Protein AF-A0AAV5QBT9-F1 (afdb_monomer_lite)

Structure (mmCIF, N/CA/C/O backbone):
data_AF-A0AAV5QBT9-F1
#
_entry.id   AF-A0AAV5QBT9-F1
#
loop_
_atom_site.group_PDB
_atom_site.id
_atom_site.type_symbol
_atom_site.label_atom_id
_atom_site.label_alt_id
_atom_site.label_comp_id
_atom_site.label_asym_id
_atom_site.label_entity_id
_atom_site.label_seq_id
_atom_site.pdbx_PDB_ins_code
_atom_site.Cartn_x
_atom_site.Cartn_y
_atom_site.Cartn_z
_atom_site.occupancy
_atom_site.B_iso_or_equiv
_atom_site.auth_seq_id
_atom_site.auth_comp_id
_atom_site.auth_asym_id
_atom_site.auth_atom_id
_atom_site.pdbx_PDB_model_num
ATOM 1 N N . MET A 1 1 ? 58.051 -26.915 -40.326 1.00 47.19 1 MET A N 1
ATOM 2 C CA . MET A 1 1 ? 56.611 -26.668 -40.096 1.00 47.19 1 MET A CA 1
ATOM 3 C C . MET A 1 1 ? 56.452 -25.209 -39.695 1.00 47.19 1 MET A C 1
ATOM 5 O O . MET A 1 1 ? 57.013 -24.815 -38.684 1.00 47.19 1 MET A O 1
ATOM 9 N N . SER A 1 2 ? 55.828 -24.396 -40.551 1.00 62.56 2 SER A N 1
ATOM 10 C CA . SER A 1 2 ? 55.713 -22.940 -40.376 1.00 62.56 2 SER A CA 1
ATOM 11 C C . SER A 1 2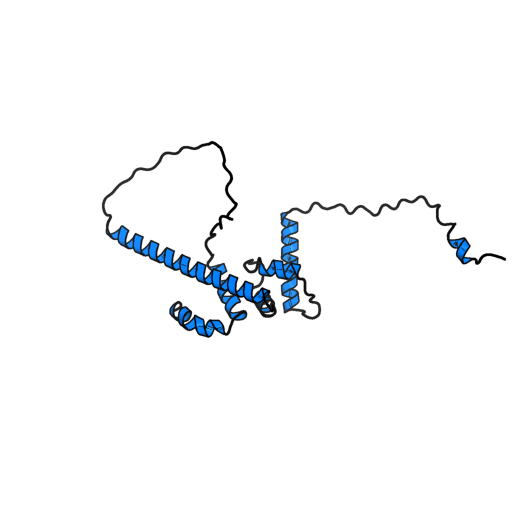 ? 54.420 -22.614 -39.630 1.00 62.56 2 SER A C 1
ATOM 13 O O . SER A 1 2 ? 53.357 -23.103 -40.012 1.00 62.56 2 SER A O 1
ATOM 15 N N . GLU A 1 3 ? 54.502 -21.846 -38.543 1.00 61.44 3 GLU A N 1
ATOM 16 C CA . GLU A 1 3 ? 53.333 -21.506 -37.729 1.00 61.44 3 GLU A CA 1
ATOM 17 C C . GLU A 1 3 ? 52.344 -20.588 -38.483 1.00 61.44 3 GLU A C 1
ATOM 19 O O . GLU A 1 3 ? 52.773 -19.659 -39.175 1.00 61.44 3 GLU A O 1
ATOM 24 N N . PRO A 1 4 ? 51.018 -20.787 -38.332 1.00 59.66 4 PRO A N 1
ATOM 25 C CA . PRO A 1 4 ? 49.999 -19.976 -39.000 1.00 59.66 4 PRO A CA 1
ATOM 26 C C . PRO A 1 4 ? 50.040 -18.489 -38.607 1.00 59.66 4 PRO A C 1
ATOM 28 O O . PRO A 1 4 ? 50.143 -18.140 -37.429 1.00 59.66 4 PRO A O 1
ATOM 31 N N . ALA A 1 5 ? 49.856 -17.606 -39.594 1.00 58.66 5 ALA A N 1
ATOM 32 C CA . ALA A 1 5 ? 49.967 -16.147 -39.468 1.00 58.66 5 ALA A CA 1
ATOM 33 C C . ALA A 1 5 ? 49.058 -15.498 -38.399 1.00 58.66 5 ALA A C 1
ATOM 35 O O . ALA A 1 5 ? 49.376 -14.418 -37.903 1.00 58.66 5 ALA A O 1
ATOM 36 N N . TRP A 1 6 ? 47.980 -16.159 -37.969 1.00 60.22 6 TRP A N 1
ATOM 37 C CA . TRP A 1 6 ? 47.104 -15.649 -36.908 1.00 60.22 6 TRP A CA 1
ATOM 38 C C . TRP A 1 6 ? 47.732 -15.725 -35.505 1.00 60.22 6 TRP A C 1
ATOM 40 O O . TRP A 1 6 ? 47.367 -14.940 -34.631 1.00 60.22 6 TRP A O 1
ATOM 50 N N . LYS A 1 7 ? 48.736 -16.590 -35.286 1.00 56.00 7 LYS A N 1
ATOM 51 C CA . LYS A 1 7 ? 49.473 -16.659 -34.010 1.00 56.00 7 LYS A CA 1
ATOM 52 C C . LYS A 1 7 ? 50.531 -15.558 -33.850 1.00 56.00 7 LYS A C 1
ATOM 54 O O . LYS A 1 7 ? 50.903 -15.234 -32.726 1.00 56.00 7 LYS A O 1
ATOM 59 N N . ARG A 1 8 ? 50.970 -14.908 -34.938 1.00 53.19 8 ARG A N 1
ATOM 60 C CA . ARG A 1 8 ? 51.901 -13.757 -34.892 1.00 53.19 8 ARG A CA 1
ATOM 61 C C . ARG A 1 8 ? 51.222 -12.422 -34.563 1.00 53.19 8 ARG A C 1
ATOM 63 O O . ARG A 1 8 ? 51.907 -11.477 -34.179 1.00 53.19 8 ARG A O 1
ATOM 70 N N . ALA A 1 9 ? 49.895 -12.347 -34.652 1.00 52.41 9 ALA A N 1
ATOM 71 C CA . ALA A 1 9 ? 49.138 -11.125 -34.380 1.00 52.41 9 ALA A CA 1
ATOM 72 C C . ALA A 1 9 ? 48.910 -10.843 -32.879 1.00 52.41 9 ALA A C 1
ATOM 74 O O . ALA A 1 9 ? 48.493 -9.745 -32.523 1.00 52.41 9 ALA A O 1
ATOM 75 N N . LEU A 1 10 ? 49.225 -11.788 -31.985 1.00 49.97 10 LEU A N 1
ATOM 76 C CA . LEU A 1 10 ? 49.030 -11.626 -30.536 1.00 49.97 10 LEU A CA 1
ATOM 77 C C . LEU A 1 10 ? 50.242 -11.054 -29.781 1.00 49.97 10 LEU A C 1
ATOM 79 O O . LEU A 1 10 ? 50.150 -10.846 -28.576 1.00 49.97 10 LEU A O 1
ATOM 83 N N . LYS A 1 11 ? 51.365 -10.759 -30.457 1.00 46.78 11 LYS A N 1
ATOM 84 C CA . LYS A 1 11 ? 52.605 -10.297 -29.796 1.00 46.78 11 LYS A CA 1
ATOM 85 C C . LYS A 1 11 ? 53.109 -8.909 -30.224 1.00 46.78 11 LYS A C 1
ATOM 87 O O . LYS A 1 11 ? 54.207 -8.523 -29.850 1.00 46.78 11 LYS A O 1
ATOM 92 N N . LYS A 1 12 ? 52.309 -8.135 -30.971 1.00 46.75 12 LYS A N 1
ATOM 93 C CA . LYS A 1 12 ? 52.633 -6.757 -31.406 1.00 46.75 12 LYS A CA 1
ATOM 94 C C . LYS A 1 12 ? 51.498 -5.764 -31.124 1.00 46.75 12 LYS A C 1
ATOM 96 O O . LYS A 1 12 ? 50.994 -5.103 -32.029 1.00 46.75 12 LYS A O 1
ATOM 101 N N . LYS A 1 13 ? 51.059 -5.671 -29.867 1.00 43.50 13 LYS A N 1
ATOM 102 C CA . LYS A 1 13 ? 50.160 -4.588 -29.423 1.00 43.50 13 LYS A CA 1
ATOM 103 C C . LYS A 1 13 ? 50.360 -4.237 -27.945 1.00 43.50 13 LYS A C 1
ATOM 105 O O . LYS A 1 13 ? 49.403 -4.099 -27.195 1.00 43.50 13 LYS A O 1
ATOM 110 N N . SER A 1 14 ? 51.622 -4.139 -27.529 1.00 45.22 14 SER A N 1
ATOM 111 C CA . SER A 1 14 ? 52.024 -3.763 -26.167 1.00 45.22 14 SER A CA 1
ATOM 112 C C . SER A 1 14 ? 52.940 -2.536 -26.125 1.00 45.22 14 SER A C 1
ATOM 114 O O . SER A 1 14 ? 53.723 -2.417 -25.196 1.00 45.22 14 SER A O 1
ATOM 116 N N . GLU A 1 15 ? 52.848 -1.631 -27.102 1.00 48.81 15 GLU A N 1
ATOM 117 C CA . GLU A 1 15 ? 53.555 -0.342 -27.081 1.00 48.81 15 GLU A CA 1
ATOM 118 C C . GLU A 1 15 ? 52.658 0.754 -27.672 1.00 48.81 15 GLU A C 1
ATOM 120 O O . GLU A 1 15 ? 52.742 1.120 -28.840 1.00 48.81 15 GLU A O 1
ATOM 125 N N . SER A 1 16 ? 51.741 1.253 -26.848 1.00 44.06 16 SER A N 1
ATOM 126 C CA . SER A 1 16 ? 51.325 2.654 -26.893 1.00 44.06 16 SER A CA 1
ATOM 127 C C . SER A 1 16 ? 50.883 3.030 -25.483 1.00 44.06 16 SER A C 1
ATOM 129 O O . SER A 1 16 ? 49.767 2.724 -25.052 1.00 44.06 16 SER A O 1
ATOM 131 N N . ASP A 1 17 ? 51.822 3.617 -24.752 1.00 47.94 17 ASP A N 1
ATOM 132 C CA . ASP A 1 17 ? 51.660 4.181 -23.421 1.00 47.94 17 ASP A CA 1
ATOM 133 C C . ASP A 1 17 ? 50.679 5.361 -23.500 1.00 47.94 17 ASP A C 1
ATOM 135 O O . ASP A 1 17 ? 51.016 6.494 -23.832 1.00 47.94 17 ASP A O 1
ATOM 139 N N . GLY A 1 18 ? 49.403 5.046 -23.315 1.00 43.91 18 GLY A N 1
ATOM 140 C CA . GLY A 1 18 ? 48.294 5.983 -23.367 1.00 43.91 18 GLY A CA 1
ATOM 141 C C . GLY A 1 18 ? 47.247 5.506 -22.386 1.00 43.91 18 GLY A C 1
ATOM 142 O O . GLY A 1 18 ? 46.269 4.857 -22.753 1.00 43.91 18 GLY A O 1
ATOM 143 N N . LYS A 1 19 ? 47.490 5.764 -21.102 1.00 46.47 19 LYS A N 1
ATOM 144 C CA . LYS A 1 19 ? 46.576 5.451 -20.005 1.00 46.47 19 LYS A CA 1
ATOM 145 C C . LYS A 1 1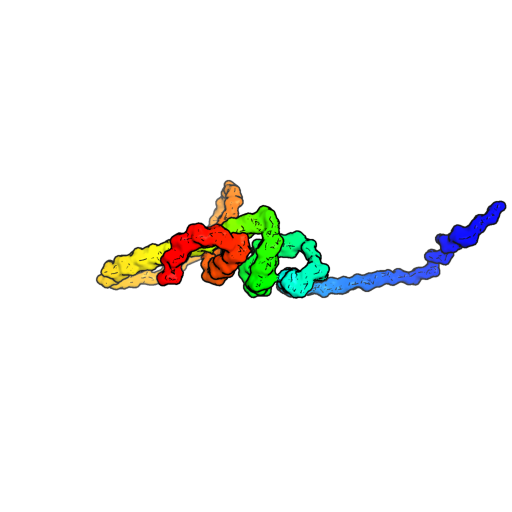9 ? 45.323 6.324 -20.144 1.00 46.47 19 LYS A C 1
ATOM 147 O O . LYS A 1 19 ? 45.192 7.341 -19.472 1.00 46.47 19 LYS A O 1
ATOM 152 N N . ILE A 1 20 ? 44.394 5.930 -21.018 1.00 53.78 20 ILE A N 1
ATOM 153 C CA . ILE A 1 20 ? 43.039 6.488 -21.071 1.00 53.78 20 ILE A CA 1
ATOM 154 C C . ILE A 1 20 ? 42.333 6.006 -19.804 1.00 53.78 20 ILE A C 1
ATOM 156 O O . ILE A 1 20 ? 41.683 4.959 -19.756 1.00 53.78 20 ILE A O 1
ATOM 160 N N . THR A 1 21 ? 42.518 6.755 -18.722 1.00 59.00 21 THR A N 1
ATOM 161 C CA . THR A 1 21 ? 41.675 6.651 -17.543 1.00 59.00 21 THR A CA 1
ATOM 162 C C . THR A 1 21 ? 40.266 7.024 -17.989 1.00 59.00 21 THR A C 1
ATOM 164 O O . THR A 1 21 ? 40.012 8.145 -18.424 1.00 59.00 21 THR A O 1
ATOM 167 N N . LYS A 1 22 ? 39.330 6.064 -17.932 1.00 62.09 22 LYS A N 1
ATOM 168 C CA . LYS A 1 22 ? 37.900 6.372 -18.084 1.00 62.09 22 LYS A CA 1
ATOM 169 C C . LYS A 1 22 ? 37.609 7.579 -17.184 1.00 62.09 22 LYS A C 1
ATOM 171 O O . LYS A 1 22 ? 37.963 7.492 -16.001 1.00 62.09 22 LYS A O 1
ATOM 176 N N . PRO A 1 23 ? 37.014 8.675 -17.694 1.00 60.25 23 PRO A N 1
ATOM 177 C CA . PRO A 1 23 ? 36.744 9.842 -16.873 1.00 60.25 23 PRO A CA 1
ATOM 178 C C . PRO A 1 23 ? 35.934 9.368 -15.675 1.00 60.25 23 PRO A C 1
ATOM 180 O O . PRO A 1 23 ? 34.858 8.774 -15.811 1.00 60.25 23 PRO A O 1
ATOM 183 N N . LYS A 1 24 ? 36.518 9.531 -14.488 1.00 62.59 24 LYS A N 1
ATOM 184 C CA . LYS A 1 24 ? 35.873 9.178 -13.234 1.00 62.59 24 LYS A CA 1
ATOM 185 C C . LYS A 1 24 ? 34.680 10.110 -13.130 1.00 62.59 24 LYS A C 1
ATOM 187 O O . LYS A 1 24 ? 34.872 11.267 -12.779 1.00 62.59 24 LYS A O 1
ATOM 192 N N . ARG A 1 25 ? 33.488 9.622 -13.513 1.00 64.00 25 ARG A N 1
ATOM 193 C CA . ARG A 1 25 ? 32.229 10.374 -13.426 1.00 64.00 25 ARG A CA 1
ATOM 194 C C . ARG A 1 25 ? 32.222 11.074 -12.082 1.00 64.00 25 ARG A C 1
ATOM 196 O O . ARG A 1 25 ? 32.225 10.408 -11.040 1.00 64.00 25 ARG A O 1
ATOM 203 N N . GLU A 1 26 ? 32.282 12.395 -12.133 1.00 64.25 26 GLU A N 1
ATOM 204 C CA . GLU A 1 26 ? 32.197 13.225 -10.956 1.00 64.25 26 GLU A CA 1
ATOM 205 C C . GLU A 1 26 ? 30.870 12.867 -10.296 1.00 64.25 26 GLU A C 1
ATOM 207 O O . GLU A 1 26 ? 29.795 13.020 -10.881 1.00 64.25 26 GLU A O 1
ATOM 212 N N . LYS A 1 27 ? 30.942 12.228 -9.122 1.00 63.75 27 LYS A N 1
ATOM 213 C CA . LYS A 1 27 ? 29.749 11.917 -8.342 1.00 63.75 27 LYS A CA 1
ATOM 214 C C . LYS A 1 27 ? 29.223 13.258 -7.864 1.00 63.75 27 LYS A C 1
ATOM 216 O O . LYS A 1 27 ? 29.580 13.683 -6.767 1.00 63.75 27 LYS A O 1
ATOM 221 N N . VAL A 1 28 ? 28.387 13.899 -8.682 1.00 65.56 28 VAL A N 1
ATOM 222 C CA . VAL A 1 28 ? 27.557 15.023 -8.263 1.00 65.56 28 VAL A CA 1
ATOM 223 C C . VAL A 1 28 ? 26.907 14.576 -6.962 1.00 65.56 28 VAL A C 1
ATOM 225 O O . VAL A 1 28 ? 26.158 13.590 -6.921 1.00 65.56 28 VAL A O 1
ATOM 228 N N . LYS A 1 29 ? 27.303 15.209 -5.855 1.00 71.06 29 LYS A N 1
ATOM 229 C CA . LYS A 1 29 ? 26.786 14.897 -4.525 1.00 71.06 29 LYS A CA 1
ATOM 230 C C . LYS A 1 29 ? 25.367 15.452 -4.452 1.00 71.06 29 LYS A C 1
ATOM 232 O O . LYS A 1 29 ? 25.127 16.462 -3.809 1.00 71.06 29 LYS A O 1
ATOM 237 N N . ARG A 1 30 ? 24.431 14.770 -5.119 1.00 68.75 30 ARG A N 1
ATOM 238 C CA . ARG A 1 30 ? 23.001 15.055 -5.000 1.00 68.75 30 ARG A CA 1
ATOM 239 C C . ARG A 1 30 ? 22.595 14.999 -3.542 1.00 68.75 30 ARG A C 1
ATOM 241 O O . ARG A 1 30 ? 23.053 14.108 -2.806 1.00 68.75 30 ARG A O 1
ATOM 248 N N . SER A 1 31 ? 21.736 15.930 -3.151 1.00 77.38 31 SER A N 1
ATOM 249 C CA . SER A 1 31 ? 21.260 16.023 -1.778 1.00 77.38 31 SER A CA 1
ATOM 250 C C . SER A 1 31 ? 20.447 14.774 -1.404 1.00 77.38 31 SER A C 1
ATOM 252 O O . SER A 1 31 ? 19.887 14.073 -2.250 1.00 77.38 31 SER A O 1
ATOM 254 N N . LYS A 1 32 ? 20.356 14.456 -0.107 1.00 76.94 32 LYS A N 1
ATOM 255 C CA . LYS A 1 32 ? 19.541 13.321 0.369 1.00 76.94 32 LYS A CA 1
ATOM 256 C C . LYS A 1 32 ? 18.045 13.502 0.058 1.00 76.94 32 LYS A C 1
ATOM 258 O O . LYS A 1 32 ? 17.322 12.510 0.016 1.00 76.94 32 LYS A O 1
ATOM 263 N N . LYS A 1 33 ? 17.580 14.746 -0.100 1.00 76.75 33 LYS A N 1
ATOM 264 C CA . LYS A 1 33 ? 16.194 15.072 -0.462 1.00 76.75 33 LYS A CA 1
ATOM 265 C C . LYS A 1 33 ? 15.943 14.755 -1.937 1.00 76.75 33 LYS A C 1
ATOM 267 O O . LYS A 1 33 ? 15.142 13.882 -2.222 1.00 76.75 33 LYS A O 1
ATOM 272 N N . GLU A 1 34 ? 16.766 15.300 -2.821 1.00 76.44 34 GLU A N 1
ATOM 273 C CA . GLU A 1 34 ? 16.705 15.064 -4.270 1.00 76.44 34 GLU A CA 1
ATOM 274 C C . GLU A 1 34 ? 16.756 13.568 -4.629 1.00 76.44 34 GLU A C 1
ATOM 276 O O . GLU A 1 34 ? 15.933 13.069 -5.384 1.00 76.44 34 GLU A O 1
ATOM 281 N N . ARG A 1 35 ? 17.632 12.790 -3.975 1.00 75.38 35 ARG A N 1
ATOM 282 C CA . ARG A 1 35 ? 17.681 11.325 -4.166 1.00 75.38 35 ARG A CA 1
ATOM 283 C C . ARG A 1 35 ? 16.422 10.583 -3.712 1.00 75.38 35 ARG A C 1
ATOM 285 O O . ARG A 1 35 ? 16.232 9.432 -4.104 1.00 75.38 35 ARG A O 1
ATOM 292 N N . ARG A 1 36 ? 15.646 11.145 -2.781 1.00 78.56 36 ARG A N 1
ATOM 293 C CA . ARG A 1 36 ? 14.358 10.573 -2.365 1.00 78.56 36 ARG A CA 1
ATOM 294 C C . ARG A 1 36 ? 13.289 10.928 -3.386 1.00 78.56 36 ARG A C 1
ATOM 296 O O . ARG A 1 36 ? 12.576 10.023 -3.799 1.00 78.56 36 ARG A O 1
ATOM 303 N N . ASP A 1 37 ? 13.263 12.176 -3.831 1.00 81.38 37 ASP A N 1
ATOM 304 C CA . ASP A 1 37 ? 12.280 12.679 -4.792 1.00 81.38 37 ASP A CA 1
ATOM 305 C C . ASP A 1 37 ? 12.411 11.960 -6.148 1.00 81.38 37 ASP A C 1
ATOM 307 O O . ASP A 1 37 ? 11.425 11.456 -6.674 1.00 81.38 37 ASP A O 1
ATOM 311 N N . GLU A 1 38 ? 13.637 11.741 -6.641 1.00 84.00 38 GLU A N 1
ATOM 312 C CA . GLU A 1 38 ? 13.891 10.929 -7.847 1.00 84.00 38 GLU A CA 1
ATOM 313 C C . GLU A 1 38 ? 13.349 9.494 -7.724 1.00 84.00 38 GLU A C 1
ATOM 315 O O . GLU A 1 38 ? 12.820 8.914 -8.675 1.00 84.00 38 GLU A O 1
ATOM 320 N N . LYS A 1 39 ? 13.476 8.895 -6.533 1.00 88.06 39 LYS A N 1
ATOM 321 C CA . LYS A 1 39 ? 12.946 7.551 -6.286 1.00 88.06 39 LYS A CA 1
ATOM 322 C C . LYS A 1 39 ? 11.426 7.556 -6.254 1.00 88.06 39 LYS A C 1
ATOM 324 O O . LYS A 1 39 ? 10.843 6.638 -6.812 1.00 88.06 39 LYS A O 1
ATOM 329 N N . LEU A 1 40 ? 10.811 8.556 -5.617 1.00 89.50 40 LEU A N 1
ATOM 330 C CA . LEU A 1 40 ? 9.356 8.733 -5.603 1.00 89.50 40 LEU A CA 1
ATOM 331 C C . LEU A 1 40 ? 8.814 8.800 -7.026 1.00 89.50 40 LEU A C 1
ATOM 333 O O . LEU A 1 40 ? 7.947 8.005 -7.377 1.00 89.50 40 LEU A O 1
ATOM 337 N N . GLN A 1 41 ? 9.421 9.644 -7.858 1.00 92.00 41 GLN A N 1
ATOM 338 C CA . GLN A 1 41 ? 9.064 9.784 -9.263 1.00 92.00 41 GLN A CA 1
ATOM 339 C C . GLN A 1 41 ? 9.139 8.442 -10.010 1.00 92.00 41 GLN A C 1
ATOM 341 O O . GLN A 1 41 ? 8.205 8.062 -10.707 1.00 92.00 41 GLN A O 1
ATOM 346 N N . THR A 1 42 ? 10.187 7.650 -9.759 1.00 93.69 42 THR A N 1
ATOM 347 C CA . THR A 1 42 ? 10.354 6.316 -10.369 1.00 93.69 42 THR A CA 1
ATOM 348 C C . THR A 1 42 ? 9.230 5.329 -10.004 1.00 93.69 42 THR A C 1
ATOM 350 O O . THR A 1 42 ? 8.977 4.368 -10.743 1.00 93.69 42 THR A O 1
ATOM 353 N N . TYR A 1 43 ? 8.604 5.487 -8.832 1.00 94.31 43 TYR A N 1
ATOM 354 C CA . TYR A 1 43 ? 7.469 4.659 -8.419 1.00 94.31 43 TYR A CA 1
ATOM 355 C C . TYR A 1 43 ? 6.157 5.170 -9.007 1.00 94.31 43 TYR A C 1
ATOM 357 O O . TYR A 1 43 ? 5.365 4.347 -9.448 1.00 94.31 43 TYR A O 1
ATOM 365 N N . VAL A 1 44 ? 5.960 6.490 -9.067 1.00 94.25 44 VAL A N 1
ATOM 366 C CA . VAL A 1 44 ? 4.797 7.117 -9.718 1.00 94.25 44 VAL A CA 1
ATOM 367 C C . VAL A 1 44 ? 4.739 6.709 -11.188 1.00 94.25 44 VAL A C 1
ATOM 369 O O . VAL A 1 44 ? 3.761 6.104 -11.617 1.00 94.25 44 VAL A O 1
ATOM 372 N N . GLU A 1 45 ? 5.840 6.904 -11.918 1.00 94.94 45 GLU A N 1
ATOM 373 C CA . GLU A 1 45 ? 5.976 6.510 -13.326 1.00 94.94 45 GLU A CA 1
ATOM 374 C C . GLU A 1 45 ? 5.727 5.016 -13.536 1.00 94.94 45 GLU A C 1
ATOM 376 O O . GLU A 1 45 ? 5.219 4.601 -14.568 1.00 94.94 45 GLU A O 1
ATOM 381 N N . TYR A 1 46 ? 6.071 4.176 -12.558 1.00 95.75 46 TYR A N 1
ATOM 382 C CA . TYR A 1 46 ? 5.846 2.738 -12.664 1.00 95.75 46 TYR A CA 1
ATOM 383 C C . TYR A 1 46 ? 4.369 2.348 -12.587 1.00 95.75 46 TYR A C 1
ATOM 385 O O . TYR A 1 46 ? 3.972 1.411 -13.279 1.00 95.75 46 TYR A O 1
ATOM 393 N N . ILE A 1 47 ? 3.576 3.019 -11.745 1.00 95.00 47 ILE A N 1
ATOM 394 C CA . ILE A 1 47 ? 2.130 2.770 -11.673 1.00 95.00 47 ILE A CA 1
ATOM 395 C C . ILE A 1 47 ? 1.437 3.397 -12.888 1.00 95.00 47 ILE A C 1
ATOM 397 O O . ILE A 1 47 ? 0.603 2.749 -13.506 1.00 95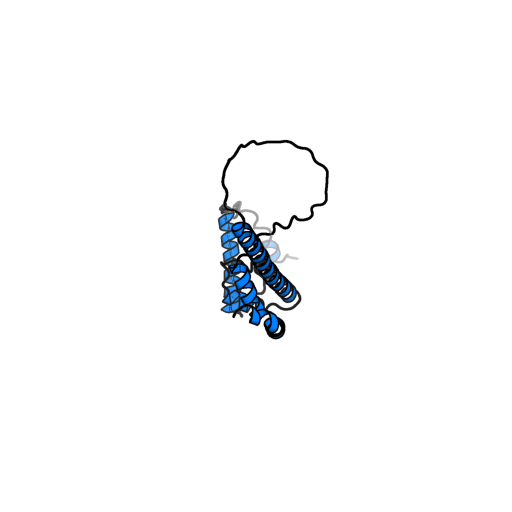.00 47 ILE A O 1
ATOM 401 N N . GLN A 1 48 ? 1.854 4.592 -13.310 1.00 94.88 48 GLN A N 1
ATOM 402 C CA . GLN A 1 48 ? 1.334 5.215 -14.531 1.00 94.88 48 GLN A CA 1
ATOM 403 C C . GLN A 1 48 ? 1.633 4.382 -15.779 1.00 94.88 48 GLN A C 1
ATOM 405 O O . GLN A 1 48 ? 0.781 4.223 -16.646 1.00 94.88 48 GLN A O 1
ATOM 410 N N . LEU A 1 49 ? 2.829 3.794 -15.877 1.00 95.50 49 LEU A N 1
ATOM 411 C CA . LEU A 1 49 ? 3.151 2.886 -16.976 1.00 95.50 49 LEU A CA 1
ATOM 412 C C . LEU A 1 49 ? 2.251 1.644 -16.944 1.00 95.50 49 LEU A C 1
ATOM 414 O O . LEU A 1 49 ? 1.843 1.163 -17.989 1.00 95.50 49 LEU A O 1
ATOM 418 N N . PHE A 1 50 ? 1.899 1.147 -15.754 1.00 94.94 50 PHE A N 1
ATOM 419 C CA . PHE A 1 50 ? 0.970 0.024 -15.619 1.00 94.94 50 PHE A CA 1
ATOM 420 C C . PHE A 1 50 ? -0.440 0.352 -16.141 1.00 94.94 50 PHE A C 1
ATOM 422 O O . PHE A 1 50 ? -1.081 -0.523 -16.726 1.00 94.94 50 PHE A O 1
ATOM 429 N N . SER A 1 51 ? -0.935 1.577 -15.934 1.00 92.62 51 SER A N 1
ATOM 430 C CA . SER A 1 51 ? -2.259 1.993 -16.417 1.00 92.62 51 SER A CA 1
ATOM 431 C C . SER A 1 51 ? -2.266 2.381 -17.900 1.00 92.62 51 SER A C 1
ATOM 433 O O . SER A 1 51 ? -3.235 2.079 -18.594 1.00 92.62 51 SER A O 1
ATOM 435 N N . THR A 1 52 ? -1.188 2.993 -18.399 1.00 94.12 52 THR A N 1
ATOM 436 C CA . THR A 1 52 ? -1.099 3.521 -19.774 1.00 94.12 52 THR A CA 1
ATOM 437 C C . THR A 1 52 ? -0.555 2.528 -20.803 1.00 94.12 52 THR A C 1
ATOM 439 O O . THR A 1 52 ? -1.117 2.426 -21.890 1.00 94.12 52 THR A O 1
ATOM 442 N N . ASP A 1 53 ? 0.510 1.788 -20.485 1.00 93.62 53 ASP A N 1
ATOM 443 C CA . ASP A 1 53 ? 1.200 0.887 -21.416 1.00 93.62 53 ASP A CA 1
ATOM 444 C C . ASP A 1 53 ? 1.632 -0.410 -20.711 1.00 93.62 53 ASP A C 1
ATOM 446 O O . ASP A 1 53 ? 2.757 -0.575 -20.219 1.00 93.62 53 ASP A O 1
ATOM 450 N N . LYS A 1 54 ? 0.693 -1.362 -20.673 1.00 89.62 54 LYS A N 1
ATOM 451 C CA . LYS A 1 54 ? 0.893 -2.680 -20.057 1.00 89.62 54 LYS A CA 1
ATOM 452 C C . LYS A 1 54 ? 1.941 -3.533 -20.776 1.00 89.62 54 LYS A C 1
ATOM 454 O O . LYS A 1 54 ? 2.532 -4.393 -20.126 1.00 89.62 54 LYS A O 1
ATOM 459 N N . ASP A 1 55 ? 2.199 -3.295 -22.061 1.00 92.75 55 ASP A N 1
ATOM 460 C CA . ASP A 1 55 ? 3.127 -4.104 -22.859 1.00 92.75 55 ASP A CA 1
ATOM 461 C C . ASP A 1 55 ? 4.587 -3.730 -22.571 1.00 92.75 55 ASP A C 1
ATOM 463 O O . ASP A 1 55 ? 5.461 -4.599 -22.465 1.00 92.75 55 ASP A O 1
ATOM 467 N N . ALA A 1 56 ? 4.866 -2.437 -22.376 1.00 93.19 56 ALA A N 1
ATOM 468 C CA . ALA A 1 56 ? 6.176 -1.966 -21.926 1.00 93.19 56 ALA A CA 1
ATOM 469 C C . ALA A 1 56 ? 6.416 -2.213 -20.425 1.00 93.19 56 ALA A C 1
ATOM 471 O O . ALA A 1 56 ? 7.564 -2.187 -19.951 1.00 93.19 56 ALA A O 1
ATOM 472 N N . TRP A 1 57 ? 5.350 -2.450 -19.658 1.00 95.56 57 TRP A N 1
ATOM 473 C CA . TRP A 1 57 ? 5.429 -2.627 -18.220 1.00 95.56 57 TRP A CA 1
ATOM 474 C C . TRP A 1 57 ? 6.098 -3.952 -17.828 1.00 95.56 57 TRP A C 1
ATOM 476 O O . TRP A 1 57 ? 5.742 -5.044 -18.268 1.00 95.56 57 TRP A O 1
ATOM 486 N N . LYS A 1 58 ? 7.083 -3.866 -16.927 1.00 95.31 58 LYS A N 1
ATOM 487 C CA . LYS A 1 58 ? 7.790 -5.033 -16.382 1.00 95.31 58 LYS A CA 1
ATOM 488 C C . LYS A 1 58 ? 7.668 -5.079 -14.876 1.00 95.31 58 LYS A C 1
ATOM 490 O O . LYS A 1 58 ? 8.092 -4.149 -14.189 1.00 95.31 58 LYS A O 1
ATOM 495 N N . PHE A 1 59 ? 7.181 -6.206 -14.367 1.00 95.00 59 PHE A N 1
ATOM 496 C CA . PHE A 1 59 ? 7.020 -6.420 -12.937 1.00 95.00 59 PHE A CA 1
ATOM 497 C C . PHE A 1 59 ? 8.335 -6.208 -12.171 1.00 95.00 59 PHE A C 1
ATOM 499 O O . PHE A 1 59 ? 9.349 -6.862 -12.421 1.00 95.00 59 PHE A O 1
ATOM 506 N N . SER A 1 60 ? 8.299 -5.320 -11.178 1.00 95.69 60 SER A N 1
ATOM 507 C CA . SER A 1 60 ? 9.396 -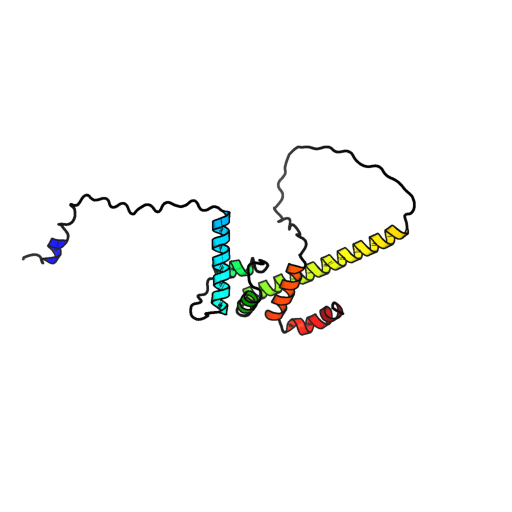5.098 -10.242 1.00 95.69 60 SER A CA 1
ATOM 508 C C . SER A 1 60 ? 8.923 -5.309 -8.810 1.00 95.69 60 SER A C 1
ATOM 510 O O . SER A 1 60 ? 8.214 -4.481 -8.233 1.00 95.69 60 SER A O 1
ATOM 512 N N . LYS A 1 61 ? 9.387 -6.398 -8.186 1.00 94.44 61 LYS A N 1
ATOM 513 C CA . LYS A 1 61 ? 9.023 -6.732 -6.801 1.00 94.44 61 LYS A CA 1
ATOM 514 C C . LYS A 1 61 ? 9.412 -5.637 -5.809 1.00 94.44 61 LYS A C 1
ATOM 516 O O . LYS A 1 61 ? 8.681 -5.371 -4.857 1.00 94.44 61 LYS A O 1
ATOM 521 N N . GLN A 1 62 ? 10.557 -4.993 -6.030 1.00 94.94 62 GLN A N 1
ATOM 522 C CA . GLN A 1 62 ? 11.015 -3.893 -5.188 1.00 94.94 62 GLN A CA 1
ATOM 523 C C . GLN A 1 62 ? 10.048 -2.707 -5.254 1.00 94.94 62 GLN A C 1
ATOM 525 O O . GLN A 1 62 ? 9.703 -2.161 -4.207 1.00 94.94 62 GLN A O 1
ATOM 530 N N . LYS A 1 63 ? 9.582 -2.352 -6.459 1.00 95.06 63 LYS A N 1
ATOM 531 C CA . LYS A 1 63 ? 8.595 -1.286 -6.652 1.00 95.06 63 LYS A CA 1
ATOM 532 C C . LYS A 1 63 ? 7.248 -1.669 -6.044 1.00 95.06 63 LYS A C 1
ATOM 534 O O . LYS A 1 63 ? 6.721 -0.889 -5.264 1.00 95.06 63 LYS A O 1
ATOM 539 N N . GLN A 1 64 ? 6.766 -2.899 -6.257 1.00 95.25 64 GLN A N 1
ATOM 540 C CA . GLN A 1 64 ? 5.547 -3.397 -5.605 1.00 95.25 64 GLN A CA 1
ATOM 541 C C . GLN A 1 64 ? 5.623 -3.270 -4.078 1.00 95.25 64 GLN A C 1
ATOM 543 O O . GLN A 1 64 ? 4.736 -2.692 -3.462 1.00 95.25 64 GLN A O 1
ATOM 548 N N . ASN A 1 65 ? 6.690 -3.776 -3.455 1.00 95.06 65 ASN A N 1
ATOM 549 C CA . ASN A 1 65 ? 6.850 -3.713 -2.002 1.00 95.06 65 ASN A CA 1
ATOM 550 C C . ASN A 1 65 ? 6.935 -2.274 -1.480 1.00 95.06 65 ASN A C 1
ATOM 552 O O . ASN A 1 65 ? 6.564 -2.025 -0.335 1.00 95.06 65 ASN A O 1
ATOM 556 N N . TRP A 1 66 ? 7.472 -1.347 -2.278 1.00 95.06 66 TRP A N 1
ATOM 557 C CA . TRP A 1 66 ? 7.494 0.065 -1.925 1.00 95.06 66 TRP A CA 1
ATOM 558 C C . TRP A 1 66 ? 6.087 0.665 -1.986 1.00 95.06 66 TRP A C 1
ATOM 560 O O . TRP A 1 66 ? 5.661 1.265 -1.004 1.00 95.06 66 TRP A O 1
ATOM 570 N N . ILE A 1 67 ? 5.349 0.421 -3.070 1.00 95.12 67 ILE A N 1
ATOM 571 C CA . ILE A 1 67 ? 3.977 0.914 -3.269 1.00 95.12 67 ILE A CA 1
ATOM 572 C C . ILE A 1 67 ? 3.063 0.418 -2.148 1.00 95.12 67 ILE A C 1
ATOM 574 O O . ILE A 1 67 ? 2.417 1.219 -1.488 1.00 95.12 67 ILE A O 1
ATOM 578 N N . LEU A 1 68 ? 3.099 -0.883 -1.838 1.00 94.31 68 LEU A N 1
ATOM 579 C CA . LEU A 1 68 ? 2.286 -1.467 -0.764 1.00 94.31 68 LEU A CA 1
ATOM 580 C C . LEU A 1 68 ? 2.587 -0.873 0.623 1.00 94.31 68 LEU A C 1
ATOM 582 O O . LEU A 1 68 ? 1.744 -0.929 1.508 1.00 94.31 68 LEU A O 1
ATOM 586 N N . LYS A 1 69 ? 3.788 -0.326 0.839 1.00 93.25 69 LYS A N 1
ATOM 587 C CA . LYS A 1 69 ? 4.172 0.317 2.107 1.00 93.25 69 LYS A CA 1
ATOM 588 C C . LYS A 1 69 ? 3.864 1.812 2.161 1.00 93.25 69 LYS A C 1
ATOM 590 O O . LYS A 1 69 ? 3.953 2.371 3.243 1.00 93.25 69 LYS A O 1
ATOM 595 N N . ASN A 1 70 ? 3.601 2.443 1.018 1.00 93.50 70 ASN A N 1
ATOM 596 C CA . ASN A 1 70 ? 3.416 3.890 0.876 1.00 93.50 70 ASN A CA 1
ATOM 597 C C . ASN A 1 70 ? 2.129 4.179 0.088 1.00 93.50 70 ASN A C 1
ATOM 599 O O . ASN A 1 70 ? 2.092 5.102 -0.720 1.00 93.50 70 ASN A O 1
ATOM 603 N N . TRP A 1 71 ? 1.104 3.343 0.248 1.00 93.00 71 TRP A N 1
ATOM 604 C CA . TRP A 1 71 ? -0.166 3.468 -0.473 1.00 93.00 71 TRP A CA 1
ATOM 605 C C . TRP A 1 71 ? -0.923 4.747 -0.085 1.00 93.00 71 TRP A C 1
ATOM 607 O O . TRP A 1 71 ? -1.696 5.267 -0.885 1.00 93.00 71 TRP A O 1
ATOM 617 N N . ASP A 1 72 ? -0.650 5.263 1.115 1.00 91.81 72 ASP A N 1
ATOM 618 C CA . ASP A 1 72 ? -1.159 6.507 1.694 1.00 91.81 72 ASP A CA 1
ATOM 619 C C . ASP A 1 72 ? -0.392 7.752 1.221 1.00 91.81 72 ASP A C 1
ATOM 621 O O . ASP A 1 72 ? -0.682 8.867 1.646 1.00 91.81 72 ASP A O 1
ATOM 625 N N . ASN A 1 73 ? 0.611 7.585 0.355 1.00 91.12 73 ASN A N 1
ATOM 626 C CA . ASN A 1 73 ? 1.374 8.707 -0.163 1.00 91.12 73 ASN A CA 1
ATOM 627 C C . ASN A 1 73 ? 0.519 9.511 -1.164 1.00 91.12 73 ASN A C 1
ATOM 629 O O . ASN A 1 73 ? 0.143 8.957 -2.201 1.00 91.12 73 ASN A O 1
ATOM 633 N N . PRO A 1 74 ? 0.282 10.816 -0.924 1.00 88.12 74 PRO A N 1
ATOM 634 C CA . PRO A 1 74 ? -0.592 11.643 -1.762 1.00 88.12 74 PRO A CA 1
ATOM 635 C C . PRO A 1 74 ? -0.049 11.862 -3.180 1.00 88.12 74 PRO A C 1
ATOM 637 O O . PRO A 1 74 ? -0.782 12.279 -4.066 1.00 88.12 74 PRO A O 1
ATOM 640 N N . VAL A 1 75 ? 1.238 11.585 -3.415 1.00 89.94 75 VAL A N 1
ATOM 641 C CA . VAL A 1 75 ? 1.848 11.678 -4.749 1.00 89.94 75 VAL A CA 1
ATOM 642 C C . VAL A 1 75 ? 1.375 10.537 -5.662 1.00 89.94 75 VAL A C 1
ATOM 644 O O . VAL A 1 75 ? 1.443 10.648 -6.883 1.00 89.94 75 VAL A O 1
ATOM 647 N N . LEU A 1 76 ? 0.903 9.424 -5.092 1.00 90.06 76 LEU A N 1
ATOM 648 C CA . LEU A 1 76 ? 0.337 8.330 -5.873 1.00 90.06 76 LEU A CA 1
ATOM 649 C C . LEU A 1 76 ? -1.112 8.661 -6.238 1.00 90.06 76 LEU A C 1
ATOM 651 O O . LEU A 1 76 ? -1.948 8.810 -5.344 1.00 90.06 76 LEU A O 1
ATOM 655 N N . SER A 1 77 ? -1.386 8.717 -7.543 1.00 91.88 77 SER A N 1
ATOM 656 C CA . SER A 1 77 ? -2.738 8.829 -8.099 1.00 91.88 77 SER A CA 1
ATOM 657 C C . SER A 1 77 ? -3.623 7.691 -7.590 1.00 91.88 77 SER A C 1
ATOM 659 O O . SER A 1 77 ? -3.201 6.532 -7.578 1.00 91.88 77 SER A O 1
ATOM 661 N N . GLU A 1 78 ? -4.834 8.025 -7.148 1.00 89.75 78 GLU A N 1
ATOM 662 C CA . GLU A 1 78 ? -5.780 7.054 -6.594 1.00 89.75 78 GLU A CA 1
ATOM 663 C C . GLU A 1 78 ? -6.302 6.097 -7.662 1.00 89.75 78 GLU A C 1
ATOM 665 O O . GLU A 1 78 ? -6.390 4.897 -7.400 1.00 89.75 78 GLU A O 1
ATOM 670 N N . ASP A 1 79 ? -6.543 6.589 -8.876 1.00 91.81 79 ASP A N 1
ATOM 671 C CA . ASP A 1 79 ? -7.027 5.783 -9.999 1.00 91.81 79 ASP A CA 1
ATOM 672 C C . ASP A 1 79 ? -5.978 4.750 -10.428 1.00 91.81 79 ASP A C 1
ATOM 674 O O . ASP A 1 79 ? -6.247 3.547 -10.491 1.00 91.81 79 ASP A O 1
ATOM 678 N N . ASP A 1 80 ? -4.741 5.210 -10.639 1.00 93.69 80 ASP A N 1
ATOM 679 C CA . ASP A 1 80 ? -3.623 4.350 -11.034 1.00 93.69 80 ASP A CA 1
ATOM 680 C C . ASP A 1 80 ? -3.317 3.316 -9.941 1.00 93.69 80 ASP A C 1
ATOM 682 O O . ASP A 1 80 ? -3.070 2.139 -10.224 1.00 93.69 80 ASP A O 1
ATOM 686 N N . LEU A 1 81 ? -3.344 3.743 -8.673 1.00 93.94 81 LEU A N 1
ATOM 687 C CA . LEU A 1 81 ? -3.105 2.867 -7.533 1.00 93.94 81 LEU A CA 1
ATOM 688 C C . LEU A 1 81 ? -4.209 1.816 -7.393 1.00 93.94 81 LEU A C 1
ATOM 690 O O . LEU A 1 81 ? -3.894 0.656 -7.136 1.00 93.94 81 LEU A O 1
ATOM 694 N N . SER A 1 82 ? -5.471 2.197 -7.582 1.00 93.38 82 SER A N 1
ATOM 695 C CA . SER A 1 82 ? -6.620 1.290 -7.522 1.00 93.38 82 SER A CA 1
ATOM 696 C C . SER A 1 82 ? -6.528 0.213 -8.599 1.00 93.38 82 SER A C 1
ATOM 698 O O . SER A 1 82 ? -6.581 -0.977 -8.283 1.00 93.38 82 SER A O 1
ATOM 700 N N . LEU A 1 83 ? -6.275 0.614 -9.850 1.00 93.69 83 LEU A N 1
ATOM 701 C CA . LEU A 1 83 ? -6.062 -0.307 -10.971 1.00 93.69 83 LEU A CA 1
ATOM 702 C C . LEU A 1 83 ? -4.882 -1.250 -10.716 1.00 93.69 83 LEU A C 1
ATOM 704 O O . LEU A 1 83 ? -4.947 -2.449 -10.995 1.00 93.69 83 LEU A O 1
ATOM 708 N N . TYR A 1 84 ? -3.787 -0.718 -10.174 1.00 95.00 84 TYR A N 1
ATOM 709 C CA . TYR A 1 84 ? -2.618 -1.519 -9.850 1.00 95.00 84 TYR A CA 1
ATOM 710 C C . TYR A 1 84 ? -2.898 -2.528 -8.738 1.00 95.00 84 TYR A C 1
ATOM 712 O O . TYR A 1 84 ? -2.519 -3.694 -8.860 1.00 95.00 84 TYR A O 1
ATOM 720 N N . LEU A 1 85 ? -3.551 -2.102 -7.657 1.00 93.81 85 LEU A N 1
ATOM 721 C CA . LEU A 1 85 ? -3.860 -2.956 -6.515 1.00 93.81 85 LEU A CA 1
ATOM 722 C C . LEU A 1 85 ? -4.858 -4.059 -6.872 1.00 93.81 85 LEU A C 1
ATOM 724 O O . LEU A 1 85 ? -4.674 -5.177 -6.394 1.00 93.81 85 LEU A O 1
ATOM 728 N N . ASP A 1 86 ? -5.820 -3.798 -7.756 1.00 92.75 86 ASP A N 1
ATOM 729 C CA . ASP A 1 86 ? -6.739 -4.826 -8.260 1.00 92.75 86 ASP A CA 1
ATOM 730 C C . ASP A 1 86 ? -5.993 -5.994 -8.934 1.00 92.75 86 ASP A C 1
ATOM 732 O O . ASP A 1 86 ? -6.290 -7.171 -8.710 1.00 92.75 86 ASP A O 1
ATOM 736 N N . SER A 1 87 ? -4.919 -5.680 -9.668 1.00 92.62 87 SER A N 1
ATOM 737 C CA . SER A 1 87 ? -4.065 -6.690 -10.306 1.00 92.62 87 SER A CA 1
ATOM 738 C C . SER A 1 87 ? -3.197 -7.496 -9.331 1.00 92.62 87 SER A C 1
ATOM 740 O O . SER A 1 87 ? -2.631 -8.528 -9.703 1.00 92.62 87 SER A O 1
ATOM 742 N N . VAL A 1 88 ? -3.045 -7.047 -8.079 1.00 93.56 88 VAL A N 1
ATOM 743 C CA . VAL A 1 88 ? -2.225 -7.748 -7.089 1.00 93.56 88 VAL A CA 1
ATOM 744 C C . VAL A 1 88 ? -2.954 -9.008 -6.635 1.00 93.56 88 VAL A C 1
ATOM 746 O O . VAL A 1 88 ? -4.067 -8.966 -6.120 1.00 93.56 88 VAL A O 1
ATOM 749 N N . GLN A 1 89 ? -2.281 -10.148 -6.772 1.00 90.62 89 GLN A N 1
ATOM 750 C CA . GLN A 1 89 ? -2.819 -11.456 -6.403 1.00 90.62 89 GLN A CA 1
ATOM 751 C C . GLN A 1 89 ? -2.055 -12.104 -5.238 1.00 90.62 89 GLN A C 1
ATOM 753 O O . GLN A 1 89 ? -0.908 -11.758 -4.923 1.00 90.62 89 GLN A O 1
ATOM 758 N N . GLY A 1 90 ? -2.712 -13.078 -4.603 1.00 91.88 90 GLY A N 1
ATOM 759 C CA . GLY A 1 90 ? -2.174 -13.893 -3.513 1.00 91.88 90 GLY A CA 1
ATOM 760 C C . GLY A 1 90 ? -1.987 -13.124 -2.205 1.00 91.88 90 GLY A C 1
ATOM 761 O O . GLY A 1 90 ? -2.533 -12.043 -2.008 1.00 91.88 90 GLY A O 1
ATOM 762 N N . GLY A 1 91 ? -1.132 -13.640 -1.318 1.00 92.56 91 GLY A N 1
ATOM 763 C CA . GLY A 1 91 ? -1.012 -13.117 0.049 1.00 92.56 91 GLY A CA 1
ATOM 764 C C . GLY A 1 91 ? -0.558 -11.654 0.176 1.00 92.56 91 GLY A C 1
ATOM 765 O O . GLY A 1 91 ? -0.606 -11.094 1.267 1.00 92.56 91 GLY A O 1
ATOM 766 N N . ALA A 1 92 ? -0.078 -11.013 -0.897 1.00 92.25 92 ALA A N 1
ATOM 767 C CA . ALA A 1 92 ? 0.155 -9.567 -0.890 1.00 92.25 92 ALA A CA 1
ATOM 768 C C . ALA A 1 92 ? -1.160 -8.775 -0.859 1.00 92.25 92 ALA A C 1
ATOM 770 O O . ALA A 1 92 ? -1.232 -7.798 -0.117 1.00 92.25 92 ALA A O 1
ATOM 771 N N . ARG A 1 93 ? -2.177 -9.235 -1.600 1.00 93.25 93 ARG A N 1
ATOM 772 C CA . ARG A 1 93 ? -3.536 -8.685 -1.586 1.00 93.25 93 ARG A CA 1
ATOM 773 C C . ARG A 1 93 ? -4.166 -8.869 -0.213 1.00 93.25 93 ARG A C 1
ATOM 775 O O . ARG A 1 93 ? -4.573 -7.887 0.391 1.00 93.25 93 ARG A O 1
ATOM 782 N N . ASP A 1 94 ? -4.126 -10.086 0.330 1.00 93.44 94 ASP A N 1
ATOM 783 C CA . ASP A 1 94 ? -4.753 -10.398 1.624 1.00 93.44 94 ASP A CA 1
ATOM 784 C C . ASP A 1 94 ? -4.196 -9.539 2.762 1.00 93.44 94 ASP A C 1
ATOM 786 O O . ASP A 1 94 ? -4.946 -8.981 3.560 1.00 93.44 94 ASP A O 1
ATOM 790 N N . ARG A 1 95 ? -2.867 -9.369 2.811 1.00 93.75 95 ARG A N 1
ATOM 791 C CA . ARG A 1 95 ? -2.224 -8.486 3.795 1.00 93.75 95 ARG A CA 1
ATOM 792 C C . ARG A 1 95 ? -2.626 -7.028 3.617 1.00 93.75 95 ARG A C 1
ATOM 794 O O . ARG A 1 95 ? -2.720 -6.315 4.610 1.00 93.75 95 ARG A O 1
ATOM 801 N N . MET A 1 96 ? -2.822 -6.586 2.375 1.00 94.19 96 MET A N 1
ATOM 802 C CA . MET A 1 96 ? -3.272 -5.229 2.095 1.00 94.19 96 MET A CA 1
ATOM 803 C C . MET A 1 96 ? -4.703 -5.029 2.583 1.00 94.19 96 MET A C 1
ATOM 805 O O . MET A 1 96 ? -4.954 -4.104 3.340 1.00 94.19 96 MET A O 1
ATOM 809 N N . VAL A 1 97 ? -5.610 -5.947 2.246 1.00 92.94 97 VAL A N 1
ATOM 810 C CA . VAL A 1 97 ? -7.002 -5.918 2.712 1.00 92.94 97 VAL A CA 1
ATOM 811 C C . VAL A 1 97 ? -7.063 -5.907 4.240 1.00 92.94 97 VAL A C 1
ATOM 813 O O . VAL A 1 97 ? -7.725 -5.052 4.816 1.00 92.94 97 VAL A O 1
ATOM 816 N N . GLN A 1 98 ? -6.320 -6.787 4.917 1.00 93.06 98 GLN A N 1
ATOM 817 C CA . GLN A 1 98 ? -6.254 -6.806 6.385 1.00 93.06 98 GLN A CA 1
ATOM 818 C C . GLN A 1 98 ? -5.744 -5.484 6.969 1.00 93.06 98 GLN A C 1
ATOM 820 O O . GLN A 1 98 ? -6.269 -5.011 7.975 1.00 93.06 98 GLN A O 1
ATOM 825 N N . LEU A 1 99 ? -4.723 -4.888 6.347 1.00 92.88 99 LEU A N 1
ATOM 826 C CA . LEU A 1 99 ? -4.178 -3.602 6.769 1.00 92.88 99 LEU A CA 1
ATOM 827 C C . LEU A 1 99 ? -5.209 -2.483 6.608 1.00 92.88 99 LEU A C 1
ATOM 829 O O . LEU A 1 99 ? -5.403 -1.716 7.545 1.00 92.88 99 LEU A O 1
ATOM 833 N N . LEU A 1 100 ? -5.886 -2.413 5.463 1.00 91.81 100 LEU A N 1
ATOM 834 C CA . LEU A 1 100 ? -6.887 -1.384 5.197 1.00 91.81 100 LEU A CA 1
ATOM 835 C C . LEU A 1 100 ? -8.104 -1.534 6.122 1.00 91.81 100 LEU A C 1
ATOM 837 O O . LEU A 1 100 ? -8.518 -0.551 6.726 1.00 91.81 100 LEU A O 1
ATOM 841 N N . LYS A 1 101 ? -8.619 -2.759 6.326 1.00 91.44 101 LYS A N 1
ATOM 842 C CA . LYS A 1 101 ? -9.715 -3.019 7.282 1.00 91.44 101 LYS A CA 1
ATOM 843 C C . LYS A 1 101 ? -9.339 -2.588 8.696 1.00 91.44 101 LYS A C 1
ATOM 845 O O . LYS A 1 101 ? -10.140 -1.990 9.403 1.00 91.44 101 LYS A O 1
ATOM 850 N N . LYS A 1 102 ? -8.096 -2.859 9.103 1.00 91.56 102 LYS A N 1
ATOM 851 C CA . LYS A 1 102 ? -7.599 -2.428 10.407 1.00 91.56 102 LYS A CA 1
ATOM 852 C C . LYS A 1 102 ? -7.605 -0.904 10.541 1.00 91.56 102 LYS A C 1
ATOM 854 O O . LYS A 1 102 ? -8.028 -0.415 11.575 1.00 91.56 102 LYS A O 1
ATOM 859 N N . ILE A 1 103 ? -7.159 -0.173 9.520 1.00 90.25 103 ILE A N 1
ATOM 860 C CA . ILE A 1 103 ? -7.141 1.298 9.545 1.00 90.25 103 ILE A CA 1
ATOM 861 C C . ILE A 1 103 ? -8.556 1.860 9.640 1.00 90.25 103 ILE A C 1
ATOM 863 O O . ILE A 1 103 ? -8.786 2.759 10.439 1.00 90.25 103 ILE A O 1
ATOM 867 N N . VAL A 1 104 ? -9.502 1.302 8.883 1.00 90.06 104 VAL A N 1
ATOM 868 C CA . VAL A 1 104 ? -10.911 1.706 8.965 1.00 90.06 104 VAL A CA 1
ATOM 869 C C . VAL A 1 104 ? -11.460 1.487 10.375 1.00 90.06 104 VAL A C 1
ATOM 871 O O . VAL A 1 104 ? -11.954 2.422 10.997 1.00 90.06 104 VAL A O 1
ATOM 874 N N . ASN A 1 105 ? -11.264 0.297 10.940 1.00 89.00 105 ASN A N 1
ATOM 875 C CA . ASN A 1 105 ? -11.744 -0.019 12.287 1.00 89.00 105 ASN A CA 1
ATOM 876 C C . ASN A 1 105 ? -11.060 0.812 13.382 1.00 89.00 105 ASN A C 1
ATOM 878 O O . ASN A 1 105 ? -11.696 1.193 14.361 1.00 89.00 105 ASN A O 1
ATOM 882 N N . ASP A 1 106 ? -9.757 1.067 13.252 1.00 89.56 106 ASP A N 1
ATOM 883 C CA . ASP A 1 106 ? -9.007 1.885 14.205 1.00 89.56 106 ASP A CA 1
ATOM 884 C C . ASP A 1 106 ? -9.452 3.361 14.130 1.00 89.56 106 ASP A C 1
ATOM 886 O O . ASP A 1 106 ? -9.431 4.041 15.153 1.00 89.56 106 ASP A O 1
ATOM 890 N N . TYR A 1 107 ? -9.883 3.848 12.959 1.00 89.25 107 TYR A N 1
ATOM 891 C CA . TYR A 1 107 ? -10.446 5.192 12.792 1.00 89.25 107 TYR A CA 1
ATOM 892 C C . TYR A 1 107 ? -11.835 5.313 13.432 1.00 89.25 107 TYR A C 1
ATOM 894 O O . TYR A 1 107 ? -12.048 6.219 14.230 1.00 89.25 107 TYR A O 1
ATOM 902 N N . ILE A 1 108 ? -12.733 4.350 13.188 1.00 87.88 108 ILE A N 1
ATOM 903 C CA . ILE A 1 108 ? -14.071 4.310 13.811 1.00 87.88 108 ILE A CA 1
ATOM 904 C C . ILE A 1 108 ? -13.956 4.330 15.342 1.00 87.88 108 ILE A C 1
ATOM 906 O O . ILE A 1 108 ? -14.608 5.121 16.015 1.00 87.88 108 ILE A O 1
ATOM 910 N N . LYS A 1 109 ? -13.044 3.529 15.909 1.00 89.06 109 LYS A N 1
ATOM 911 C CA . LYS A 1 109 ? -12.782 3.535 17.358 1.00 89.06 109 LYS A CA 1
ATOM 912 C C . LYS A 1 109 ? -12.293 4.888 17.870 1.00 89.06 109 LYS A C 1
ATOM 914 O O . LYS A 1 109 ? -12.677 5.290 18.963 1.00 89.06 109 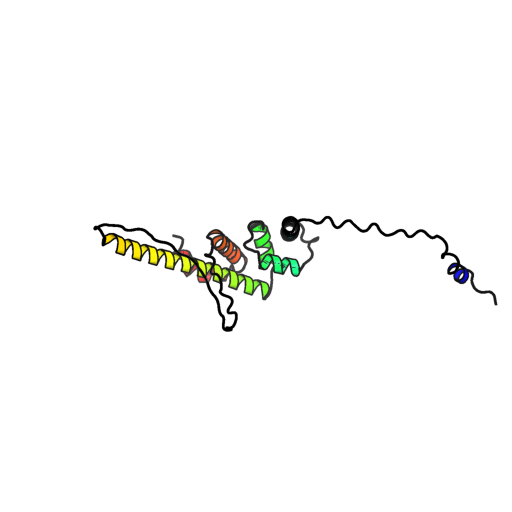LYS A O 1
ATOM 919 N N . GLN A 1 110 ? -11.445 5.582 17.106 1.00 87.88 110 GLN A N 1
ATOM 920 C CA . GLN A 1 110 ? -10.980 6.923 17.471 1.00 87.88 110 GLN A CA 1
ATOM 921 C C . GLN A 1 110 ? -12.132 7.934 17.481 1.00 87.88 110 GLN A C 1
ATOM 923 O O . GLN A 1 110 ? -12.174 8.776 18.376 1.00 87.88 110 GLN A O 1
ATOM 928 N N . GLU A 1 111 ? -13.070 7.839 16.536 1.00 85.62 111 GLU A N 1
ATOM 929 C CA . GLU A 1 111 ? -14.264 8.691 16.511 1.00 85.62 111 GLU A CA 1
ATOM 930 C C . GLU A 1 111 ? -15.213 8.385 17.677 1.00 85.62 111 GLU A C 1
ATOM 932 O O . GLU A 1 111 ? -15.617 9.310 18.379 1.00 85.62 111 GLU A O 1
ATOM 937 N N . GLU A 1 112 ? -15.485 7.111 17.976 1.00 85.88 112 GLU A N 1
ATOM 938 C CA . GLU A 1 112 ? -16.316 6.727 19.127 1.00 85.88 112 GLU A CA 1
ATOM 939 C C . GLU A 1 112 ? -15.725 7.183 20.470 1.00 85.88 112 GLU A C 1
ATOM 941 O O . GLU A 1 112 ? -16.446 7.637 21.362 1.00 85.88 112 GLU A O 1
ATOM 946 N N . GLU A 1 113 ? -14.409 7.037 20.653 1.00 86.75 113 GLU A N 1
ATOM 947 C CA . GLU A 1 113 ? -13.716 7.497 21.859 1.00 86.75 113 GLU A CA 1
ATOM 948 C C . GLU A 1 113 ? -13.749 9.027 21.969 1.00 86.75 113 GLU A C 1
ATOM 950 O O . GLU A 1 113 ? -13.953 9.562 23.063 1.00 86.75 113 GLU A O 1
ATOM 955 N N . ALA A 1 114 ? -13.598 9.738 20.848 1.00 84.50 114 ALA A N 1
ATOM 956 C CA . ALA A 1 114 ? -13.712 11.190 20.806 1.00 84.50 114 ALA A CA 1
ATOM 957 C C . ALA A 1 114 ? -15.138 11.664 21.131 1.00 84.50 114 ALA A C 1
ATOM 959 O O . ALA A 1 114 ? -15.298 12.629 21.879 1.00 84.50 114 ALA A O 1
ATOM 960 N N . GLU A 1 115 ? -16.164 10.970 20.635 1.00 82.31 115 GLU A N 1
ATOM 961 C CA . GLU A 1 115 ? -17.569 11.284 20.902 1.00 82.31 115 GLU A CA 1
ATOM 962 C C . GLU A 1 115 ? -17.946 11.016 22.366 1.00 82.31 115 GLU A C 1
ATOM 964 O O . GLU A 1 115 ? -18.568 11.860 23.012 1.00 82.31 115 GLU A O 1
ATOM 969 N N . LYS A 1 116 ? -17.512 9.884 22.939 1.00 81.62 116 LYS A N 1
ATOM 970 C CA . LYS A 1 116 ? -17.700 9.580 24.370 1.00 81.62 116 LYS A CA 1
ATOM 971 C C . LYS A 1 116 ? -17.029 10.629 25.256 1.00 81.62 116 LYS A C 1
ATOM 973 O O . LYS A 1 116 ? -17.649 11.125 26.192 1.00 81.62 116 LYS A O 1
ATOM 978 N N . ALA A 1 117 ? -15.800 11.024 24.923 1.00 81.12 117 ALA A N 1
ATOM 979 C CA . ALA A 1 117 ? -15.088 12.073 25.646 1.00 81.12 117 ALA A CA 1
ATOM 980 C C . ALA A 1 117 ? -15.729 13.464 25.479 1.00 81.12 117 ALA A C 1
ATOM 982 O O . ALA A 1 117 ? -15.571 14.314 26.356 1.00 81.12 117 ALA A O 1
ATOM 983 N N . ALA A 1 118 ? -16.418 13.725 24.364 1.00 77.19 118 ALA A N 1
ATOM 984 C CA . ALA A 1 118 ? -17.178 14.955 24.159 1.00 77.19 118 ALA A CA 1
ATOM 985 C C . ALA A 1 118 ? -18.457 14.965 25.010 1.00 77.19 118 ALA A C 1
ATOM 987 O O . ALA A 1 118 ? -18.673 15.928 25.741 1.00 77.19 118 ALA A O 1
ATOM 988 N N . LYS A 1 119 ? -19.227 13.869 25.005 1.00 75.75 119 LYS A N 1
ATOM 989 C CA . LYS A 1 119 ? -20.440 13.702 25.826 1.00 75.75 119 LYS A CA 1
ATOM 990 C C . LYS A 1 119 ? -20.148 13.812 27.326 1.00 75.75 119 LYS A C 1
ATOM 992 O O . LYS A 1 119 ? -20.837 14.539 28.030 1.00 75.75 119 LYS A O 1
ATOM 997 N N . GLU A 1 120 ? -19.071 13.188 27.805 1.00 72.75 120 GLU A N 1
ATOM 998 C CA . GLU A 1 120 ? -18.658 13.276 29.216 1.00 72.75 120 GLU A CA 1
ATOM 999 C C . GLU A 1 120 ? -18.227 14.702 29.617 1.00 72.75 120 GLU A C 1
ATOM 1001 O O . GLU A 1 120 ? -18.430 15.130 30.753 1.00 72.75 120 GLU A O 1
ATOM 1006 N N . LYS A 1 121 ? -17.666 15.482 28.682 1.00 71.19 121 LYS A N 1
ATOM 1007 C CA . LYS A 1 121 ? -17.351 16.901 28.916 1.00 71.19 121 LYS A CA 1
ATOM 1008 C C . LYS A 1 121 ? -18.592 17.783 28.905 1.00 71.19 121 LYS A C 1
ATOM 1010 O O . LYS A 1 121 ? -18.645 18.717 29.695 1.00 71.19 121 LYS A O 1
ATOM 1015 N N . GLU A 1 122 ? -19.565 17.495 28.049 1.00 64.12 122 GLU A N 1
ATOM 1016 C CA . GLU A 1 122 ? -20.829 18.236 27.974 1.00 64.12 122 GLU A CA 1
ATOM 1017 C C . GLU A 1 122 ? -21.691 18.009 29.228 1.00 64.12 122 GLU A C 1
ATOM 1019 O O . GLU A 1 122 ? -22.253 18.957 29.776 1.00 64.12 122 GLU A O 1
ATOM 1024 N N . GLU A 1 123 ? -21.704 16.783 29.765 1.00 59.91 123 GLU A N 1
ATOM 1025 C CA . GLU A 1 123 ? -22.339 16.467 31.054 1.00 59.91 123 GLU A CA 1
ATOM 1026 C C . GLU A 1 123 ? -21.592 17.086 32.252 1.00 59.91 123 GLU A C 1
ATOM 1028 O O . GLU A 1 123 ? -22.212 17.462 33.248 1.00 59.91 123 GLU A O 1
ATOM 1033 N N . ALA A 1 124 ? -20.268 17.256 32.162 1.00 58.34 124 ALA A N 1
ATOM 1034 C CA . ALA A 1 124 ? -19.480 17.936 33.192 1.00 58.34 124 ALA A CA 1
ATOM 1035 C C . ALA A 1 124 ? -19.615 19.474 33.160 1.00 58.34 124 ALA A C 1
ATOM 1037 O O . ALA A 1 124 ? -19.455 20.113 34.205 1.00 58.34 124 ALA A O 1
ATOM 1038 N N . ASP A 1 125 ? -19.911 20.074 32.001 1.00 50.78 125 ASP A N 1
ATOM 1039 C CA . ASP A 1 125 ? -20.043 21.532 31.833 1.00 50.78 125 ASP A CA 1
ATOM 1040 C C . ASP A 1 125 ? -21.418 22.060 32.291 1.00 50.78 125 ASP A C 1
ATOM 1042 O O . ASP A 1 125 ? -21.545 23.215 32.691 1.00 50.78 125 ASP A O 1
ATOM 1046 N N . GLN A 1 126 ? -22.443 21.201 32.375 1.00 50.53 126 GLN A N 1
ATOM 1047 C CA . GLN A 1 126 ? -23.731 21.553 32.997 1.00 50.53 126 GLN A CA 1
ATOM 1048 C C . GLN A 1 126 ? -23.684 21.636 34.538 1.00 50.53 126 GLN A C 1
ATOM 1050 O O . GLN A 1 126 ? -24.676 22.015 35.157 1.00 50.53 126 GLN A O 1
ATOM 1055 N N . ASN A 1 127 ? -22.551 21.321 35.179 1.00 48.06 127 ASN A N 1
ATOM 1056 C CA . ASN A 1 127 ? -22.420 21.290 36.642 1.00 48.06 127 ASN A CA 1
ATOM 1057 C C . ASN A 1 127 ? -21.306 22.205 37.194 1.00 48.06 127 ASN A C 1
ATOM 1059 O O . ASN A 1 127 ? -20.694 21.893 38.220 1.00 48.06 127 ASN A O 1
ATOM 1063 N N . LYS A 1 128 ? -20.969 23.319 36.520 1.00 44.28 128 LYS A N 1
ATOM 1064 C CA . LYS A 1 128 ? -19.859 24.172 36.986 1.00 44.28 128 LYS A CA 1
ATOM 1065 C C . LYS A 1 128 ? -19.972 25.674 36.689 1.00 44.28 128 LYS A C 1
ATOM 1067 O O . LYS A 1 128 ? -19.072 26.270 36.105 1.00 44.28 128 LYS A O 1
ATOM 1072 N N . GLU A 1 129 ? -21.002 26.323 37.232 1.00 41.91 129 GLU A N 1
ATOM 1073 C CA . GLU A 1 129 ? -20.937 27.749 37.601 1.00 41.91 129 GLU A CA 1
ATOM 1074 C C . GLU A 1 129 ? -20.442 27.897 39.056 1.00 41.91 129 GLU A C 1
ATOM 1076 O O . GLU A 1 129 ? -21.232 27.887 39.988 1.00 41.91 129 GLU A O 1
ATOM 1081 N N . GLU A 1 130 ? -19.120 27.995 39.255 1.00 37.62 130 GLU A N 1
ATOM 1082 C CA . GLU A 1 130 ? -18.470 28.969 40.160 1.00 37.62 130 GLU A CA 1
ATOM 1083 C C . GLU A 1 130 ? -16.923 28.905 40.036 1.00 37.62 130 GLU A C 1
ATOM 1085 O O . GLU A 1 130 ? -16.282 27.856 40.092 1.00 37.62 130 GLU A O 1
ATOM 1090 N N . LYS A 1 131 ? -16.350 30.090 39.797 1.00 41.12 131 LYS A N 1
ATOM 1091 C CA . LYS A 1 131 ? -14.950 30.523 39.532 1.00 41.12 131 LYS A CA 1
ATOM 1092 C C . LYS A 1 131 ? -13.943 30.276 40.700 1.00 41.12 131 LYS A C 1
ATOM 1094 O O . LYS A 1 131 ? -14.394 29.923 41.781 1.00 41.12 131 LYS A O 1
ATOM 1099 N N . PRO A 1 132 ? -12.642 30.706 40.649 1.00 39.66 132 PRO A N 1
ATOM 1100 C CA . PRO A 1 132 ? -11.659 30.868 39.552 1.00 39.66 132 PRO A CA 1
ATOM 1101 C C . PRO A 1 132 ? -10.187 30.424 39.876 1.00 39.66 132 PRO A C 1
ATOM 1103 O O . PRO A 1 132 ? -9.766 30.303 41.019 1.00 39.66 132 PRO A O 1
ATOM 1106 N N . GLU A 1 133 ? -9.391 30.289 38.802 1.00 30.95 133 GLU A N 1
ATOM 1107 C CA . GLU A 1 133 ? -7.950 30.602 38.590 1.00 30.95 133 GLU A CA 1
ATOM 1108 C C . GLU A 1 133 ? -6.844 30.382 39.658 1.00 30.95 133 GLU A C 1
ATOM 1110 O O . GLU A 1 133 ? -6.760 31.083 40.663 1.00 30.95 133 GLU A O 1
ATOM 1115 N N . LYS A 1 134 ? -5.788 29.643 39.252 1.00 31.16 134 LYS A N 1
ATOM 1116 C CA . LYS A 1 134 ? -4.394 30.162 39.227 1.00 31.16 134 LYS A CA 1
ATOM 1117 C C . LYS A 1 134 ? -3.457 29.326 38.330 1.00 31.16 134 LYS A C 1
ATOM 1119 O O . LYS A 1 134 ? -3.330 28.118 38.497 1.00 31.16 134 LYS A O 1
ATOM 1124 N N . LYS A 1 135 ? -2.783 29.998 37.383 1.00 35.19 135 LYS A N 1
ATOM 1125 C CA . LYS A 1 135 ? -1.674 29.488 36.539 1.00 35.19 135 LYS A CA 1
ATOM 1126 C C . LYS A 1 135 ? -0.303 29.552 37.298 1.00 35.19 135 LYS A C 1
ATOM 1128 O O . LYS A 1 135 ? -0.299 29.794 38.501 1.00 35.19 135 LYS A O 1
ATOM 1133 N N . PRO A 1 136 ? 0.879 29.420 36.649 1.00 41.56 136 PRO A N 1
ATOM 1134 C CA . PRO A 1 136 ? 1.695 28.200 36.573 1.00 41.56 136 PRO A CA 1
ATOM 1135 C C . PRO A 1 136 ? 3.129 28.399 37.130 1.00 41.56 136 PRO A C 1
ATOM 1137 O O . PRO A 1 136 ? 3.635 29.519 37.132 1.00 41.56 136 PRO A O 1
ATOM 1140 N N . LYS A 1 137 ? 3.872 27.341 37.493 1.00 32.22 137 LYS A N 1
ATOM 1141 C CA . LYS A 1 137 ? 5.350 27.421 37.553 1.00 32.22 137 LYS A CA 1
ATOM 1142 C C . LYS A 1 137 ? 6.054 26.135 37.098 1.00 32.22 137 LYS A C 1
ATOM 1144 O O . LYS A 1 137 ? 5.638 25.020 37.371 1.00 32.22 137 LYS A O 1
ATOM 1149 N N . LYS A 1 138 ? 7.116 26.421 36.353 1.00 29.95 138 LYS A N 1
ATOM 1150 C CA . LYS A 1 138 ? 8.099 25.663 35.567 1.00 29.95 138 LYS A CA 1
ATOM 1151 C C . LYS A 1 138 ? 9.196 25.071 36.469 1.00 29.95 138 LYS A C 1
ATOM 1153 O O . LYS A 1 138 ? 9.524 25.760 37.424 1.00 29.95 138 LYS A O 1
ATOM 1158 N N . THR A 1 139 ? 9.808 23.933 36.096 1.00 27.88 139 THR A N 1
ATOM 1159 C CA . THR A 1 139 ? 11.282 23.724 35.994 1.00 27.88 139 THR A CA 1
ATOM 1160 C C . THR A 1 139 ? 11.670 22.309 35.513 1.00 27.88 139 THR A C 1
ATOM 1162 O O . THR A 1 139 ? 11.139 21.309 35.981 1.00 27.88 139 THR A O 1
ATOM 1165 N N . THR A 1 140 ? 12.613 22.309 34.568 1.00 25.41 140 THR A N 1
ATOM 1166 C CA . THR A 1 140 ? 13.620 21.316 34.111 1.00 25.41 140 THR A CA 1
ATOM 1167 C C . THR A 1 140 ? 14.482 20.773 35.285 1.00 25.41 140 THR A C 1
ATOM 1169 O O . THR A 1 140 ? 14.435 21.389 36.343 1.00 25.41 140 THR A O 1
ATOM 1172 N N . ASP A 1 141 ? 15.318 19.721 35.272 1.00 27.14 141 ASP A N 1
ATOM 1173 C CA . ASP A 1 141 ? 16.015 18.885 34.270 1.00 27.14 141 ASP A CA 1
ATOM 1174 C C . ASP A 1 141 ? 16.678 17.653 34.984 1.00 27.14 141 ASP A C 1
ATOM 1176 O O . ASP A 1 141 ? 16.888 17.749 36.190 1.00 27.14 141 ASP A O 1
ATOM 1180 N N . THR A 1 142 ? 17.041 16.589 34.228 1.00 25.94 142 THR A N 1
ATOM 1181 C CA . THR A 1 142 ? 18.126 15.558 34.430 1.00 25.94 142 THR A CA 1
ATOM 1182 C C . THR A 1 142 ? 18.164 14.703 35.738 1.00 25.94 142 THR A C 1
ATOM 1184 O O . THR A 1 142 ? 17.870 15.184 36.818 1.00 25.94 142 THR A O 1
ATOM 1187 N N . ASP A 1 143 ? 18.472 13.394 35.792 1.00 26.73 143 ASP A N 1
ATOM 1188 C CA . ASP A 1 143 ? 19.569 12.621 35.177 1.00 26.73 143 ASP A CA 1
ATOM 1189 C C . ASP A 1 143 ? 19.373 11.074 35.309 1.00 26.73 143 ASP A C 1
ATOM 1191 O O . ASP A 1 143 ? 18.409 10.593 35.905 1.00 26.73 143 ASP A O 1
ATOM 1195 N N . GLU A 1 144 ? 20.284 10.314 34.693 1.00 30.20 144 GLU A N 1
ATOM 1196 C CA . GLU A 1 144 ? 20.344 8.887 34.341 1.00 30.20 144 GLU A CA 1
ATOM 1197 C C . GLU A 1 144 ? 20.189 7.895 35.525 1.00 30.20 144 GLU A C 1
ATOM 1199 O O . GLU A 1 144 ? 20.488 8.186 36.675 1.00 30.20 144 GLU A O 1
ATOM 1204 N N . THR A 1 145 ? 19.779 6.630 35.352 1.00 28.48 145 THR A N 1
ATOM 1205 C CA . THR A 1 145 ? 20.662 5.520 34.924 1.00 28.48 145 THR A CA 1
ATOM 1206 C C . THR A 1 145 ? 19.851 4.219 34.775 1.00 28.48 145 THR A C 1
ATOM 1208 O O . THR A 1 145 ? 18.861 3.983 35.465 1.00 28.48 145 THR A O 1
ATOM 1211 N N . GLY A 1 146 ? 20.258 3.369 33.828 1.00 28.62 146 GLY A N 1
ATOM 1212 C CA . GLY A 1 146 ? 19.418 2.354 33.197 1.00 28.62 146 GLY A CA 1
ATOM 1213 C C . GLY A 1 146 ? 19.254 0.990 33.876 1.00 28.62 146 GLY A C 1
ATOM 1214 O O . GLY A 1 146 ? 20.019 0.560 34.735 1.00 28.62 146 GLY A O 1
ATOM 1215 N N . LYS A 1 147 ? 18.294 0.220 33.343 1.00 32.38 147 LYS A N 1
ATOM 1216 C CA . LYS A 1 147 ? 18.357 -1.248 33.313 1.00 32.38 147 LYS A CA 1
ATOM 1217 C C . LYS A 1 147 ? 17.514 -1.816 32.165 1.00 32.38 147 LYS A C 1
ATOM 1219 O O . LYS A 1 147 ? 16.363 -1.448 31.957 1.00 32.38 147 LYS A O 1
ATOM 1224 N N . LYS A 1 148 ? 18.147 -2.714 31.407 1.00 38.09 148 LYS A N 1
ATOM 1225 C CA . LYS A 1 148 ? 17.666 -3.450 30.227 1.00 38.09 148 LYS A CA 1
ATOM 1226 C C . LYS A 1 148 ? 16.207 -3.925 30.343 1.00 38.09 148 LYS A C 1
ATOM 1228 O O . LYS A 1 148 ? 15.910 -4.764 31.189 1.00 38.09 148 LYS A O 1
ATOM 1233 N N . LYS A 1 149 ? 15.354 -3.536 29.389 1.00 34.06 149 LYS A N 1
ATOM 1234 C CA . LYS A 1 149 ? 14.146 -4.290 29.016 1.00 34.06 149 LYS A CA 1
ATOM 1235 C C . LYS A 1 149 ? 13.904 -4.227 27.504 1.00 34.06 149 LYS A C 1
ATOM 1237 O O . LYS A 1 149 ? 13.993 -3.180 26.873 1.00 34.06 149 LYS A O 1
ATOM 1242 N N . LYS A 1 150 ? 13.690 -5.427 26.963 1.00 37.19 150 LYS A N 1
ATOM 1243 C CA . LYS A 1 150 ? 13.121 -5.834 25.671 1.00 37.19 150 LYS A CA 1
ATOM 1244 C C . LYS A 1 150 ? 12.437 -4.678 24.914 1.00 37.19 150 LYS A C 1
ATOM 1246 O O . LYS A 1 150 ? 11.457 -4.130 25.401 1.00 37.19 150 LYS A O 1
ATOM 1251 N N . LYS A 1 151 ? 12.946 -4.325 23.724 1.00 35.25 151 LYS A N 1
ATOM 1252 C CA . LYS A 1 151 ? 12.313 -3.359 22.806 1.00 35.25 151 LYS A CA 1
ATOM 1253 C C . LYS A 1 151 ? 10.995 -3.936 22.278 1.00 35.25 151 LYS A C 1
ATOM 1255 O O . LYS A 1 151 ? 10.938 -4.458 21.168 1.00 35.25 151 LYS A O 1
ATOM 1260 N N . GLU A 1 152 ? 9.939 -3.827 23.069 1.00 40.16 152 GLU A N 1
ATOM 1261 C CA . GLU A 1 152 ? 8.602 -3.647 22.523 1.00 40.16 152 GLU A CA 1
ATOM 1262 C C . GLU A 1 152 ? 8.657 -2.367 21.695 1.00 40.16 152 GLU A C 1
ATOM 1264 O O . GLU A 1 152 ? 9.041 -1.298 22.178 1.00 40.16 152 GLU A O 1
ATOM 1269 N N . LYS A 1 153 ? 8.393 -2.492 20.393 1.00 39.47 153 LYS A N 1
ATOM 1270 C CA . LYS A 1 153 ? 8.191 -1.324 19.546 1.00 39.47 153 LYS A CA 1
ATOM 1271 C C . LYS A 1 153 ? 6.993 -0.598 20.140 1.00 39.47 153 LYS A C 1
ATOM 1273 O O . LYS A 1 153 ? 5.869 -1.051 19.966 1.00 39.47 153 LYS A O 1
ATOM 1278 N N . LYS A 1 154 ? 7.253 0.492 20.862 1.00 34.28 154 LYS A N 1
ATOM 1279 C CA . LYS A 1 154 ? 6.247 1.473 21.251 1.00 34.28 154 LYS A CA 1
ATOM 1280 C C . LYS A 1 154 ? 5.620 1.937 19.938 1.00 34.28 154 LYS A C 1
ATOM 1282 O O . LYS A 1 154 ? 6.251 2.675 19.181 1.00 34.28 154 LYS A O 1
ATOM 1287 N N . VAL A 1 155 ? 4.468 1.364 19.598 1.00 43.78 155 VAL A N 1
ATOM 1288 C CA . VAL A 1 155 ? 3.668 1.800 18.461 1.00 43.78 155 VAL A CA 1
ATOM 1289 C C . VAL A 1 155 ? 3.254 3.207 18.843 1.00 43.78 155 VAL A C 1
ATOM 1291 O O . VAL A 1 155 ? 2.444 3.399 19.741 1.00 43.78 155 VAL A O 1
ATOM 1294 N N . VAL A 1 156 ? 3.928 4.196 18.265 1.00 43.81 156 VAL A N 1
ATOM 1295 C CA . VAL A 1 156 ? 3.443 5.568 18.292 1.00 43.81 156 VAL A CA 1
ATOM 1296 C C . VAL A 1 156 ? 2.115 5.494 17.553 1.00 43.81 156 VAL A C 1
ATOM 1298 O O . VAL A 1 156 ? 2.111 5.287 16.341 1.00 43.81 156 VAL A O 1
ATOM 1301 N N . ILE A 1 157 ? 1.008 5.524 18.295 1.00 55.72 157 ILE A N 1
ATOM 1302 C CA . ILE A 1 157 ? -0.335 5.600 17.725 1.00 55.72 157 ILE A CA 1
ATOM 1303 C C . ILE A 1 157 ? -0.430 7.019 17.175 1.00 55.72 157 ILE A C 1
ATOM 1305 O O . ILE A 1 157 ? -0.736 7.966 17.893 1.00 55.72 157 ILE A O 1
ATOM 1309 N N . VAL A 1 158 ? 0.002 7.188 15.928 1.00 73.75 158 VAL A N 1
ATOM 1310 C CA . VAL A 1 158 ? -0.289 8.401 15.173 1.00 73.75 158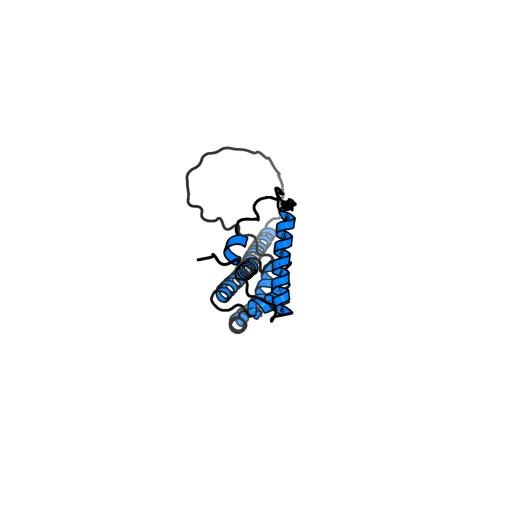 VAL A CA 1
ATOM 1311 C C . VAL A 1 158 ? -1.797 8.356 14.915 1.00 73.75 158 VAL A C 1
ATOM 1313 O O . VAL A 1 158 ? -2.264 7.310 14.454 1.00 73.75 158 VAL A O 1
ATOM 1316 N N . PRO A 1 159 ? -2.557 9.412 15.256 1.00 80.94 159 PRO A N 1
ATOM 1317 C CA . PRO A 1 159 ? -3.986 9.450 14.966 1.00 80.94 159 PRO A CA 1
ATOM 1318 C C . PRO A 1 159 ? -4.190 9.250 13.465 1.00 80.94 159 PRO A C 1
ATOM 1320 O O . PRO A 1 159 ? -3.436 9.801 12.654 1.00 80.94 159 PRO A O 1
ATOM 1323 N N . ILE A 1 160 ? -5.162 8.413 13.110 1.00 86.25 160 ILE A N 1
ATOM 1324 C CA . ILE A 1 160 ? -5.451 8.120 11.709 1.00 86.25 160 ILE A CA 1
ATOM 1325 C C . ILE A 1 160 ? -6.089 9.372 11.128 1.00 86.25 160 ILE A C 1
ATOM 1327 O O . ILE A 1 160 ? -7.005 9.946 11.712 1.00 86.25 160 ILE A O 1
ATOM 1331 N N . THR A 1 161 ? -5.561 9.845 10.003 1.00 89.44 161 THR A N 1
ATOM 1332 C CA . THR A 1 161 ? -6.107 11.050 9.382 1.00 89.44 161 THR A CA 1
ATOM 1333 C C . THR A 1 161 ? -7.393 10.713 8.620 1.00 89.44 161 THR A C 1
ATOM 1335 O O . THR A 1 161 ? -7.485 9.620 8.054 1.00 89.44 161 THR A O 1
ATOM 1338 N N . PRO A 1 162 ? -8.359 11.645 8.514 1.00 86.94 162 PRO A N 1
ATOM 1339 C CA . PRO A 1 162 ? -9.570 11.427 7.716 1.00 86.94 162 PRO A CA 1
ATOM 1340 C C . PRO A 1 162 ? -9.255 11.020 6.269 1.00 86.94 162 PRO A C 1
ATOM 1342 O O . PRO A 1 162 ? -9.838 10.083 5.737 1.00 86.94 162 PRO A O 1
ATOM 1345 N N . HIS A 1 163 ? -8.225 11.623 5.667 1.00 86.88 163 HIS A N 1
ATOM 1346 C CA . HIS A 1 163 ? -7.762 11.250 4.328 1.00 86.88 163 HIS A CA 1
ATOM 1347 C C . HIS A 1 163 ? -7.274 9.792 4.245 1.00 86.88 163 HIS A C 1
ATOM 1349 O O . HIS A 1 163 ? -7.551 9.097 3.270 1.00 86.88 163 HIS A O 1
ATOM 1355 N N . GLN A 1 164 ? -6.553 9.299 5.262 1.00 87.69 164 GLN A N 1
ATOM 1356 C CA . GLN A 1 164 ? -6.136 7.894 5.309 1.00 87.69 164 GLN A CA 1
ATOM 1357 C C . GLN A 1 164 ? -7.337 6.955 5.430 1.00 87.69 164 GLN A C 1
ATOM 1359 O O . GLN A 1 164 ? -7.321 5.884 4.820 1.00 87.69 164 GLN A O 1
ATOM 1364 N N . HIS A 1 165 ? -8.361 7.348 6.188 1.00 89.00 165 HIS A N 1
ATOM 1365 C CA . HIS A 1 165 ? -9.610 6.605 6.300 1.00 89.00 165 HIS A CA 1
ATOM 1366 C C . HIS A 1 165 ? -10.341 6.537 4.951 1.00 89.00 165 HIS A C 1
ATOM 1368 O O . HIS A 1 165 ? -10.531 5.442 4.421 1.00 89.00 165 HIS A O 1
ATOM 1374 N N . GLU A 1 166 ? -10.646 7.685 4.343 1.00 89.75 166 GLU A N 1
ATOM 1375 C CA . GLU A 1 166 ? -11.336 7.785 3.048 1.00 89.75 166 GLU A CA 1
ATOM 1376 C C . GLU A 1 166 ? -10.627 6.978 1.959 1.00 89.75 166 GLU A C 1
ATOM 1378 O O . GLU A 1 166 ? -11.231 6.144 1.282 1.00 89.75 166 GLU A O 1
ATOM 1383 N N . ARG A 1 167 ? -9.308 7.153 1.843 1.00 91.19 167 ARG A N 1
ATOM 1384 C CA . ARG A 1 167 ? -8.493 6.429 0.868 1.00 91.19 167 ARG A CA 1
ATOM 1385 C C . ARG A 1 167 ? -8.498 4.923 1.130 1.00 91.19 167 ARG A C 1
ATOM 1387 O O . ARG A 1 167 ? -8.546 4.141 0.183 1.00 91.19 167 ARG A O 1
ATOM 1394 N N . SER A 1 168 ? -8.488 4.494 2.396 1.00 90.25 168 SER A N 1
ATOM 1395 C CA . SER A 1 168 ? -8.584 3.069 2.746 1.00 90.25 168 SER A CA 1
ATOM 1396 C C . SER A 1 168 ? -9.926 2.468 2.347 1.00 90.25 168 SER A C 1
ATOM 1398 O O . SER A 1 168 ? -9.954 1.365 1.800 1.00 90.25 168 SER A O 1
ATOM 1400 N N . VAL A 1 169 ? -11.023 3.193 2.579 1.00 89.94 169 VAL A N 1
ATOM 1401 C CA . VAL A 1 169 ? -12.376 2.779 2.184 1.00 89.94 169 VAL A CA 1
ATOM 1402 C C . VAL A 1 169 ? -12.470 2.645 0.664 1.00 89.94 169 VAL A C 1
ATOM 1404 O O . VAL A 1 169 ? -12.922 1.611 0.168 1.00 89.94 169 VAL A O 1
ATOM 1407 N N . SER A 1 170 ? -11.979 3.636 -0.083 1.00 90.69 170 SER A N 1
ATOM 1408 C CA . SER A 1 170 ? -11.953 3.600 -1.551 1.00 90.69 170 SER A CA 1
ATOM 1409 C C . SER A 1 170 ? -11.170 2.399 -2.086 1.00 90.69 170 SER A C 1
ATOM 1411 O O . SER A 1 170 ? -11.658 1.674 -2.951 1.00 90.69 170 SER A O 1
ATOM 1413 N N . LEU A 1 171 ? -9.989 2.116 -1.528 1.00 91.00 171 LEU A N 1
ATOM 1414 C CA . LEU A 1 171 ? -9.175 0.971 -1.947 1.00 91.00 171 LEU A CA 1
ATOM 1415 C C . LEU A 1 171 ? -9.790 -0.381 -1.558 1.00 91.00 171 LEU A C 1
ATOM 1417 O O . LEU A 1 171 ? -9.669 -1.348 -2.312 1.00 91.00 171 LEU A O 1
ATOM 1421 N N . LEU A 1 172 ? -10.467 -0.472 -0.409 1.00 91.44 172 LEU A N 1
ATOM 1422 C CA . LEU A 1 172 ? -11.181 -1.688 -0.006 1.00 91.44 172 LEU A CA 1
ATOM 1423 C C . LEU A 1 172 ? -12.326 -2.022 -0.959 1.00 91.44 172 LEU A C 1
ATOM 1425 O O . LEU A 1 172 ? -12.495 -3.195 -1.289 1.00 91.44 172 LEU A O 1
ATOM 1429 N N . ARG A 1 173 ? -13.055 -1.012 -1.450 1.00 89.44 173 ARG A N 1
ATOM 1430 C CA . ARG A 1 173 ? -14.125 -1.195 -2.449 1.00 89.44 173 ARG A CA 1
ATOM 1431 C C . ARG A 1 173 ? -13.638 -1.893 -3.710 1.00 89.44 173 ARG A C 1
ATOM 1433 O O . ARG A 1 173 ? -14.349 -2.729 -4.256 1.00 89.44 173 ARG A O 1
ATOM 1440 N N . VAL A 1 174 ? -12.416 -1.589 -4.131 1.00 89.88 174 VAL A N 1
ATOM 1441 C CA . VAL A 1 174 ? -11.790 -2.218 -5.298 1.00 89.88 174 VAL A CA 1
ATOM 1442 C C . VAL A 1 174 ? -11.268 -3.618 -4.959 1.00 89.88 174 VAL A C 1
ATOM 1444 O O . VAL A 1 174 ? -11.451 -4.561 -5.722 1.00 89.88 174 VAL A O 1
ATOM 1447 N N . LEU A 1 175 ? -10.622 -3.777 -3.802 1.00 88.94 175 LEU A N 1
ATOM 1448 C CA . LEU A 1 175 ? -9.911 -5.009 -3.451 1.00 88.94 175 LEU A CA 1
ATOM 1449 C C . LEU A 1 175 ? -10.791 -6.138 -2.906 1.00 88.94 175 LEU A C 1
ATOM 1451 O O . LEU A 1 175 ? -10.397 -7.303 -3.013 1.00 88.94 175 LEU A O 1
ATOM 1455 N N . ASP A 1 176 ? -11.929 -5.828 -2.297 1.00 84.75 176 ASP A N 1
ATOM 1456 C CA . ASP A 1 176 ? -12.820 -6.813 -1.676 1.00 84.75 176 ASP A CA 1
ATOM 1457 C C . ASP A 1 176 ? -14.298 -6.415 -1.868 1.00 84.75 176 ASP A C 1
ATOM 1459 O O . ASP A 1 176 ? -15.010 -6.167 -0.891 1.00 84.75 176 ASP A O 1
ATOM 1463 N N . PRO A 1 177 ? -14.785 -6.335 -3.126 1.00 74.56 177 PRO A N 1
ATOM 1464 C CA . PRO A 1 177 ? -16.134 -5.844 -3.417 1.00 74.56 177 PRO A CA 1
ATOM 1465 C C . PRO A 1 177 ? -17.233 -6.748 -2.844 1.00 74.56 177 PRO A C 1
ATOM 1467 O O . PRO A 1 177 ? -18.329 -6.278 -2.559 1.00 74.56 177 PRO A O 1
ATOM 1470 N N . VAL A 1 178 ? -16.948 -8.043 -2.660 1.00 62.31 178 VAL A N 1
ATOM 1471 C CA . VAL A 1 178 ? -17.941 -9.042 -2.236 1.00 62.31 178 VAL A CA 1
ATOM 1472 C C . VAL A 1 178 ? -18.241 -8.940 -0.740 1.00 62.31 178 VAL A C 1
ATOM 1474 O O . VAL A 1 178 ? -19.402 -8.999 -0.355 1.00 62.31 178 VAL A O 1
ATOM 1477 N N . LYS A 1 179 ? -17.227 -8.728 0.109 1.00 59.00 179 LYS A N 1
ATOM 1478 C CA . LYS A 1 179 ? -17.431 -8.673 1.570 1.00 59.00 179 LYS A CA 1
ATOM 1479 C C . LYS A 1 179 ? -17.980 -7.346 2.064 1.00 59.00 179 LYS A C 1
ATOM 1481 O O . LYS A 1 179 ? -18.548 -7.292 3.145 1.00 59.00 179 LYS A O 1
ATOM 1486 N N . ILE A 1 180 ? -17.870 -6.288 1.265 1.00 53.31 180 ILE A N 1
ATOM 1487 C CA . ILE A 1 180 ? -18.514 -5.019 1.596 1.00 53.31 180 ILE A CA 1
ATOM 1488 C C . ILE A 1 180 ? -20.029 -5.161 1.531 1.00 53.31 180 ILE A C 1
ATOM 1490 O O . ILE A 1 180 ? -20.687 -4.473 2.277 1.00 53.31 180 ILE A O 1
ATOM 1494 N N . VAL A 1 181 ? -20.617 -6.053 0.731 1.00 50.00 181 VAL A N 1
ATOM 1495 C CA . VAL A 1 181 ? -22.084 -6.225 0.732 1.00 50.00 181 VAL A CA 1
ATOM 1496 C C . VAL A 1 181 ? -22.579 -6.898 2.023 1.00 50.00 181 VAL A C 1
ATOM 1498 O O . VAL A 1 181 ? -23.686 -6.614 2.467 1.00 50.00 181 VAL A O 1
ATOM 1501 N N . GLU A 1 182 ? -21.752 -7.737 2.653 1.00 50.88 182 GLU A N 1
ATOM 1502 C CA . GLU A 1 182 ? -22.060 -8.370 3.945 1.00 50.88 182 GLU A CA 1
ATOM 1503 C C . GLU A 1 182 ? -21.788 -7.414 5.121 1.00 50.88 182 GLU A C 1
ATOM 1505 O O . GLU A 1 182 ? -22.639 -7.269 5.994 1.00 50.88 182 GLU A O 1
ATOM 1510 N N . ASP A 1 183 ? -20.664 -6.686 5.095 1.00 51.34 183 ASP A N 1
ATOM 1511 C CA . ASP A 1 183 ? -20.298 -5.701 6.127 1.00 51.34 183 ASP A CA 1
ATOM 1512 C C . ASP A 1 183 ? -21.051 -4.351 5.951 1.00 51.34 183 ASP A C 1
ATOM 1514 O O . ASP A 1 183 ? -21.177 -3.575 6.892 1.00 51.34 183 ASP A O 1
ATOM 1518 N N . ALA A 1 184 ? -21.596 -4.027 4.768 1.00 46.78 184 ALA A N 1
ATOM 1519 C CA . ALA A 1 184 ? -22.372 -2.797 4.526 1.00 46.78 184 ALA A CA 1
ATOM 1520 C C . ALA A 1 184 ? -23.772 -2.839 5.130 1.00 46.78 184 ALA A C 1
ATOM 1522 O O . ALA A 1 184 ? -24.407 -1.792 5.199 1.00 46.78 184 ALA A O 1
ATOM 1523 N N . VAL A 1 185 ? -24.238 -3.989 5.618 1.00 45.66 185 VAL A N 1
ATOM 1524 C CA . VAL A 1 185 ? -25.388 -4.002 6.527 1.00 45.66 185 VAL A CA 1
ATOM 1525 C C . VAL A 1 185 ? -25.027 -3.309 7.854 1.00 45.66 185 VAL A C 1
ATOM 1527 O O . VAL A 1 185 ? -25.893 -2.678 8.440 1.00 45.66 185 VAL A O 1
ATOM 1530 N N . GLU A 1 186 ? -23.752 -3.303 8.269 1.00 48.44 186 GLU A N 1
ATOM 1531 C CA . GLU A 1 186 ? -23.261 -2.512 9.414 1.00 48.44 186 GLU A CA 1
ATOM 1532 C C . GLU A 1 186 ? -22.768 -1.106 9.017 1.00 48.44 186 GLU A C 1
ATOM 1534 O O . GLU A 1 186 ? -22.921 -0.161 9.785 1.00 48.44 186 GLU A O 1
ATOM 1539 N N . VAL A 1 187 ? -22.204 -0.913 7.815 1.00 47.94 187 VAL A N 1
ATOM 1540 C CA . VAL A 1 187 ? -21.662 0.405 7.400 1.00 47.94 187 VAL A CA 1
ATOM 1541 C C . VAL A 1 187 ? -22.729 1.341 6.802 1.00 47.94 187 VAL A C 1
ATOM 1543 O O . VAL A 1 187 ? -22.596 2.561 6.895 1.00 47.94 187 VAL A O 1
ATOM 1546 N N . SER A 1 188 ? -23.809 0.814 6.208 1.00 43.16 188 SER A N 1
ATOM 1547 C CA . SER A 1 188 ? -24.914 1.623 5.655 1.00 43.16 188 SER A CA 1
ATOM 1548 C C . SER A 1 188 ? -25.760 2.311 6.729 1.00 43.16 188 SER A C 1
ATOM 1550 O O . SER A 1 188 ? -26.461 3.264 6.399 1.00 43.16 188 SER A O 1
ATOM 1552 N N . GLU A 1 189 ? -25.696 1.869 7.987 1.00 44.41 189 GLU A N 1
ATOM 1553 C CA . GLU A 1 189 ? -26.325 2.577 9.111 1.00 44.41 189 GLU A CA 1
ATOM 1554 C C . GLU A 1 189 ? -25.496 3.782 9.594 1.00 44.41 189 GLU A C 1
ATOM 1556 O O . GLU A 1 189 ? -25.996 4.589 10.368 1.00 44.41 189 GLU A O 1
ATOM 1561 N N . TYR A 1 190 ? -24.259 3.957 9.110 1.00 49.78 190 TYR A N 1
ATOM 1562 C CA . TYR A 1 190 ? -23.345 5.010 9.576 1.00 49.78 190 TYR A CA 1
ATOM 1563 C C . TYR A 1 190 ? -23.187 6.210 8.622 1.00 49.78 190 TYR A C 1
ATOM 1565 O O . TYR A 1 190 ? -22.454 7.146 8.935 1.00 49.78 190 TYR A O 1
ATOM 1573 N N . VAL A 1 191 ? -23.856 6.214 7.460 1.00 42.09 191 VAL A N 1
ATOM 1574 C CA . VAL A 1 191 ? -23.825 7.336 6.489 1.00 42.09 191 VAL A CA 1
ATOM 1575 C C . VAL A 1 191 ? -25.240 7.817 6.124 1.00 42.09 191 VAL A C 1
ATOM 1577 O O . VAL A 1 191 ? -25.502 8.182 4.978 1.00 42.09 191 VAL A O 1
ATOM 1580 N N . GLN A 1 192 ? -26.171 7.820 7.082 1.00 33.31 192 GLN A N 1
ATOM 1581 C CA . GLN A 1 192 ? -27.460 8.514 6.938 1.00 33.31 192 GLN A CA 1
ATOM 1582 C C . GLN A 1 192 ? -27.583 9.687 7.901 1.00 33.31 192 GLN A C 1
ATOM 1584 O O . GLN A 1 192 ? -27.214 9.524 9.083 1.00 33.31 192 GLN A O 1
#

pLDDT: mean 71.45, std 22.84, range [25.41, 95.75]

Foldseek 3Di:
DDDDPVVVVVPPDPDDPDPPDPPPPDPPPDDPVRVVVVVVVVLQVLLVCVVPPVPPHDDDPVSVVVCLVCVLPPSHDLVSSLVVLLPDDDPSLVVSLVVLVVLLVLLVVVVVVVVVVVVVVVVVVVPDPDDDDDDDDDDDDDDDDDDDDDPPPPPPCDRRDPSSNVSSVSSNCSSPVPVCVVCVVVVVVVPD

Sequence (192 aa):
MSEPAWKRALKKKSESDGKITKPKREKVKRSKKERRDEKLQTYVEYIQLFSTDKDAWKFSKQKQNWILKNWDNPVLSEDDLSLYLDSVQGGARDRMVQLLKKIVNDYIKQEEEAEKAAKEKEEADQNKEEKPEKKPKKTTDTDETGKKKKKEKKVVIVPITPHQHERSVSLLRVLDPVKIVEDAVEVSEYVQ

Radius of gyration: 30.87 Å; chains: 1; bounding box: 84×58×80 Å

Secondary structure (DSSP, 8-state):
-PPPGGGGGGSS-------------------TTHHHHHHHHHHHHHHHHHHH-TTT----HHHHHHHHHSTT-TTS-HHHHHHHHHT--THHHHHHHHHHHHHHHHHHHHHHHHHHHHHHHHHHHTT------------------------------PPPPHHHHHHHHHHHHHH-HHHHHHHHHHHTTS--